Protein AF-A0A957VNL0-F1 (afdb_monomer)

Nearest PDB structures (foldseek):
  6okh-assembly1_B  TM=5.611E-01  e=2.448E-03  Leptospira borgpetersenii serovar Hardjo-bovis str. JB197
  6h2j-assembly1_A  TM=4.814E-01  e=6.688E-02  Escherichia coli
  4be7-assembly1_B  TM=3.763E-01  e=2.713E-02  Escherichia coli
  4be7-assembly2_D  TM=3.611E-01  e=5.930E-02  Escherichia coli
  8i4x-assembly1_B  TM=2.187E-01  e=1.199E+00  Saccharomyces cerevisiae S288C

Secondary structure (DSSP, 8-state):
-HHHHHHHHHHHHHHHHHHHHHHHHHHHHHHHHHHHHHHHHHHHHHHHHHHHHHHHHHHHHHHHHHHHHHHHHHHHHHHHHHHHHHHHHHHHHHHHTT---SSHHHIIIIIIHHHHHHTT--GGGEEEEEEEEEEETTEEEEEEEEEEEEEEETTEEEEEEEEEEE--TTS---HHHHHHHHHHHHHHT-SEEEEE-SSEEEEEE--SS--EEEEEEEGGGGGGSHHHHHHHHTTHHHHTT--

Solvent-accessible surface area (backbone atoms only — not comparable to full-atom values): 13190 Å² total; per-residue (Å²): 118,70,67,61,54,51,51,50,51,53,50,52,52,50,51,49,54,50,53,51,52,49,52,51,55,50,50,52,50,51,52,54,49,52,52,51,52,51,53,51,50,52,50,52,50,51,54,52,49,55,52,48,52,53,52,49,53,55,49,52,53,48,50,54,52,50,52,53,52,50,53,52,50,51,54,51,50,54,51,51,49,53,51,52,51,50,53,50,49,53,56,50,40,67,49,42,63,72,61,81,56,93,38,45,67,46,27,47,60,70,40,50,50,49,49,40,51,76,63,64,54,54,73,86,36,51,34,72,57,32,77,43,68,26,70,56,90,94,42,78,43,81,44,70,38,55,29,36,31,38,30,40,55,82,88,46,76,75,47,60,49,31,37,39,40,72,43,43,51,88,51,77,90,43,73,66,55,49,49,54,44,47,55,48,30,62,39,72,62,25,56,28,36,35,40,32,26,61,54,40,41,36,32,32,36,63,44,99,90,59,65,41,79,75,43,79,43,47,42,60,50,40,79,82,40,43,71,58,49,44,62,70,72,41,48,73,72,43,56,76,58,79,120

Sequence (243 aa):
MSLLLLILLVAVVRQYRARERFWRARMDRQSTQHTKDVEELNRQQQIAIEALETTLRQRDDWITRLTHSLQYLLAQMLRADEYYKRQSRVRWTSTLGFARYADKAEVNTRFVYRLLLYLEYPDYAMEQNAPVNIRADLTMVETTVDWLIWSVNGTERLAPLMFIYTVEPGVDIDDVALAQAHSRAYGVGVPVYGVTNGRRMVVCRYDVRQDRIRLDTLVNNLPFLWDELVQEMGYDRIVDLQM

Foldseek 3Di:
DVVVVVVVVVVVVVVVVVVVVVVVVVVVVVVVVVVVVVVVVVVVVVVVVVVVVVVVVVVVVVVVVVVVVVVVVVVVVVVVVVVVLLVVVVVLLQVLQVDDDPWQVCCLPSPVVVLCVSLVQDPLQKDAQDWAFFDDDPDTDIGTAGMWGFQDQVNDGDATAETEHEDALPDDCDPVVVVVQLSVCVRRVYQKYWYDNSQWIWIWGHDPVDIDTQDTDTSSCCSVCVVSVSVRSPSVSNCVNPD

Mean predicted aligned error: 9.23 Å

Radius of gyration: 44.14 Å; Cα contacts (8 Å, |Δi|>4): 277; chains: 1; bounding box: 84×33×144 Å

Structure (mmCIF, N/CA/C/O backbone):
data_AF-A0A957VNL0-F1
#
_entry.id   AF-A0A957VNL0-F1
#
loop_
_atom_site.group_PDB
_atom_site.id
_atom_site.type_symbol
_atom_site.label_atom_id
_atom_site.label_alt_id
_atom_site.label_comp_id
_atom_site.label_asym_id
_atom_site.label_entity_id
_atom_site.label_seq_id
_atom_site.pdbx_PDB_ins_code
_atom_site.Cartn_x
_atom_site.Cartn_y
_atom_site.Cartn_z
_atom_site.occupancy
_atom_site.B_iso_or_equiv
_atom_site.auth_seq_id
_atom_site.auth_comp_id
_atom_site.auth_asym_id
_atom_site.auth_atom_id
_atom_site.pdbx_PDB_model_num
ATOM 1 N N . MET A 1 1 ? 45.511 -3.454 -115.217 1.00 60.06 1 MET A N 1
ATOM 2 C CA . MET A 1 1 ? 44.486 -2.953 -114.264 1.00 60.06 1 MET A CA 1
ATOM 3 C C . MET A 1 1 ? 44.348 -3.789 -112.987 1.00 60.06 1 MET A C 1
ATOM 5 O O . MET A 1 1 ? 43.966 -3.239 -111.964 1.00 60.06 1 MET A O 1
ATOM 9 N N . SER A 1 2 ? 44.689 -5.077 -112.999 1.00 70.38 2 SER A N 1
ATOM 10 C CA . SER A 1 2 ? 44.532 -6.010 -111.870 1.00 70.38 2 SER A CA 1
ATOM 11 C C . SER A 1 2 ? 45.413 -5.715 -110.640 1.00 70.38 2 SER A C 1
ATOM 13 O O . SER A 1 2 ? 44.969 -5.919 -109.515 1.00 70.38 2 SER A O 1
ATOM 15 N N . LEU A 1 3 ? 46.624 -5.171 -110.820 1.00 72.75 3 LEU A N 1
ATOM 16 C CA . LEU A 1 3 ? 47.550 -4.882 -109.711 1.00 72.75 3 LEU A CA 1
ATOM 17 C C . LEU A 1 3 ? 47.119 -3.674 -108.851 1.00 72.75 3 LEU A C 1
ATOM 19 O O . LEU A 1 3 ? 47.200 -3.717 -107.628 1.00 72.75 3 LEU A O 1
ATOM 23 N N . LEU A 1 4 ? 46.617 -2.608 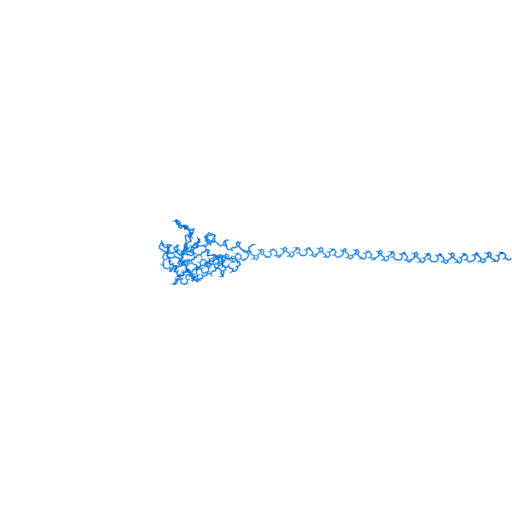-109.483 1.00 72.56 4 LEU A N 1
ATOM 24 C CA . LEU A 1 4 ? 46.148 -1.391 -108.802 1.00 72.56 4 LEU A CA 1
ATOM 25 C C . LEU A 1 4 ? 44.913 -1.656 -107.931 1.00 72.56 4 LEU A C 1
ATOM 27 O O . LEU A 1 4 ? 44.839 -1.176 -106.803 1.00 72.56 4 LEU A O 1
ATOM 31 N N . LEU A 1 5 ? 43.981 -2.474 -108.429 1.00 74.38 5 LEU A N 1
ATOM 32 C CA . LEU A 1 5 ? 42.813 -2.925 -107.670 1.00 74.38 5 LEU A CA 1
ATOM 33 C C . LEU A 1 5 ? 43.210 -3.775 -106.456 1.00 74.38 5 LEU A C 1
ATOM 35 O O . LEU A 1 5 ? 42.645 -3.601 -105.380 1.00 74.38 5 LEU A O 1
ATOM 39 N N . LEU A 1 6 ? 44.219 -4.639 -106.598 1.00 77.00 6 LEU A N 1
ATOM 40 C CA . LEU A 1 6 ? 44.744 -5.438 -105.490 1.00 77.00 6 LEU A CA 1
ATOM 41 C C . LEU A 1 6 ? 45.384 -4.552 -104.405 1.00 77.00 6 LEU A C 1
ATOM 43 O O . LEU A 1 6 ? 45.135 -4.753 -103.219 1.00 77.00 6 LEU A O 1
ATOM 47 N N . ILE A 1 7 ? 46.165 -3.541 -104.801 1.00 79.25 7 ILE A N 1
ATOM 48 C CA . ILE A 1 7 ? 46.797 -2.586 -103.874 1.00 79.25 7 ILE A CA 1
ATOM 49 C C . ILE A 1 7 ? 45.736 -1.776 -103.112 1.00 79.25 7 ILE A C 1
ATOM 51 O O . ILE A 1 7 ? 45.830 -1.640 -101.891 1.00 79.25 7 ILE A O 1
ATOM 55 N N . LEU A 1 8 ? 44.700 -1.295 -103.807 1.00 78.19 8 LEU A N 1
ATOM 56 C CA . LEU A 1 8 ? 43.563 -0.598 -103.196 1.00 78.19 8 LEU A CA 1
ATOM 57 C C . LEU A 1 8 ? 42.803 -1.492 -102.210 1.00 78.19 8 LEU A C 1
ATOM 59 O O . LEU A 1 8 ? 42.521 -1.065 -101.091 1.00 78.19 8 LEU A O 1
ATOM 63 N N . LEU A 1 9 ? 42.535 -2.748 -102.574 1.00 79.62 9 LEU A N 1
ATOM 64 C CA . LEU A 1 9 ? 41.869 -3.708 -101.693 1.00 79.62 9 LEU A CA 1
ATOM 65 C C . LEU A 1 9 ? 42.695 -3.970 -100.422 1.00 79.62 9 LEU A C 1
ATOM 67 O O . LEU A 1 9 ? 42.162 -3.943 -99.313 1.00 79.62 9 LEU A O 1
ATOM 71 N N . VAL A 1 10 ? 44.011 -4.161 -100.559 1.00 80.75 10 VAL A N 1
ATOM 72 C CA . VAL A 1 10 ? 44.921 -4.358 -99.419 1.00 80.75 10 VAL A CA 1
ATOM 73 C C . VAL A 1 10 ? 44.956 -3.123 -98.513 1.00 80.75 10 VAL A C 1
ATOM 75 O O . VAL A 1 10 ? 44.956 -3.268 -97.288 1.00 80.75 10 VAL A O 1
ATOM 78 N N . ALA A 1 11 ? 44.945 -1.914 -99.080 1.00 80.44 11 ALA A N 1
ATOM 79 C CA . ALA A 1 11 ? 44.904 -0.670 -98.314 1.00 80.44 11 ALA A CA 1
ATOM 80 C C . ALA A 1 11 ? 43.592 -0.524 -97.520 1.00 80.44 11 ALA A C 1
ATOM 82 O O . ALA A 1 11 ? 43.635 -0.252 -96.318 1.00 80.44 11 ALA A O 1
ATOM 83 N N . VAL A 1 12 ? 42.442 -0.796 -98.146 1.00 81.75 12 VAL A N 1
ATOM 84 C CA . VAL A 1 12 ? 41.120 -0.750 -97.496 1.00 81.75 12 VAL A CA 1
ATOM 85 C C . VAL A 1 12 ? 41.011 -1.796 -96.384 1.00 81.75 12 VAL A C 1
ATOM 87 O O . VAL A 1 12 ? 40.579 -1.476 -95.277 1.00 81.75 12 VAL A O 1
ATOM 90 N N . VAL A 1 13 ? 41.474 -3.029 -96.618 1.00 84.69 13 VAL A N 1
ATOM 91 C CA . VAL A 1 13 ? 41.479 -4.088 -95.594 1.00 84.69 13 VAL A CA 1
ATOM 92 C C . VAL A 1 13 ? 42.393 -3.721 -94.421 1.00 84.69 13 VAL A C 1
ATOM 94 O O . VAL A 1 13 ? 42.030 -3.939 -93.263 1.00 84.69 13 VAL A O 1
ATOM 97 N N . ARG A 1 14 ? 43.564 -3.122 -94.678 1.00 82.56 14 ARG A N 1
ATOM 98 C CA . ARG A 1 14 ? 44.452 -2.629 -93.612 1.00 82.56 14 ARG A CA 1
ATOM 99 C C . ARG A 1 14 ? 43.805 -1.505 -92.804 1.00 82.56 14 ARG A C 1
ATOM 101 O O . ARG A 1 14 ? 43.888 -1.536 -91.576 1.00 82.56 14 ARG A O 1
ATOM 108 N N . GLN A 1 15 ? 43.139 -0.558 -93.464 1.00 85.62 15 GLN A N 1
ATOM 109 C CA . GLN A 1 15 ? 42.437 0.546 -92.808 1.00 85.62 15 GLN A CA 1
ATOM 110 C C . GLN A 1 15 ? 41.257 0.046 -91.964 1.00 85.62 15 GLN A C 1
ATOM 112 O O . GLN A 1 15 ? 41.106 0.461 -90.814 1.00 85.62 15 GLN A O 1
ATOM 117 N N . TYR A 1 16 ? 40.470 -0.899 -92.485 1.00 87.75 16 TYR A N 1
ATOM 118 C CA . TYR A 1 16 ? 39.375 -1.528 -91.749 1.00 87.75 16 TYR A CA 1
ATOM 119 C C . TYR A 1 16 ? 39.886 -2.268 -90.506 1.00 87.75 16 TYR A C 1
ATOM 121 O O . TYR A 1 16 ? 39.430 -1.993 -89.398 1.00 87.75 16 TYR A O 1
ATOM 129 N N . ARG A 1 17 ? 40.922 -3.108 -90.648 1.00 85.19 17 ARG A N 1
ATOM 130 C CA . ARG A 1 17 ? 41.547 -3.815 -89.513 1.00 85.19 17 ARG A CA 1
ATOM 131 C C . ARG A 1 17 ? 42.186 -2.871 -88.491 1.00 85.19 17 ARG A C 1
ATOM 133 O O . ARG A 1 17 ? 42.294 -3.220 -87.318 1.00 85.19 17 ARG A O 1
ATOM 140 N N . ALA A 1 18 ? 42.673 -1.700 -88.901 1.00 81.31 18 ALA A N 1
ATOM 141 C CA . ALA A 1 18 ? 43.178 -0.687 -87.973 1.00 81.31 18 ALA A CA 1
ATOM 142 C C . ALA A 1 18 ? 42.034 -0.029 -87.184 1.00 81.31 18 ALA A C 1
ATOM 144 O O . ALA A 1 18 ? 42.128 0.103 -85.964 1.00 81.31 18 ALA A O 1
ATOM 145 N N . ARG A 1 19 ? 40.929 0.311 -87.859 1.00 82.56 19 ARG A N 1
ATOM 146 C CA . ARG A 1 19 ? 39.727 0.878 -87.233 1.00 82.56 19 ARG A CA 1
ATOM 147 C C . ARG A 1 19 ? 39.068 -0.113 -86.273 1.00 82.56 19 ARG A C 1
ATOM 149 O O . ARG A 1 19 ? 38.714 0.268 -85.165 1.00 82.56 19 ARG A O 1
ATOM 156 N N . GLU A 1 20 ? 38.964 -1.380 -86.655 1.00 86.88 20 GLU A N 1
ATOM 157 C CA . GLU A 1 20 ? 38.437 -2.444 -85.798 1.00 86.88 20 GLU A CA 1
ATOM 158 C C . GLU A 1 20 ? 39.296 -2.641 -84.538 1.00 86.88 20 GLU A C 1
ATOM 160 O O . GLU A 1 20 ? 38.763 -2.683 -83.431 1.00 86.88 20 GLU A O 1
ATOM 165 N N . ARG A 1 21 ? 40.631 -2.659 -84.676 1.00 86.06 21 ARG A N 1
ATOM 166 C CA . ARG A 1 21 ? 41.553 -2.709 -83.526 1.00 86.06 21 ARG A CA 1
ATOM 167 C C . ARG A 1 21 ? 41.402 -1.504 -82.598 1.00 86.06 21 ARG A C 1
ATOM 169 O O . ARG A 1 21 ? 41.431 -1.680 -81.385 1.00 86.06 21 ARG A O 1
ATOM 176 N N . PHE A 1 22 ? 41.208 -0.304 -83.145 1.00 87.44 22 PHE A N 1
ATOM 177 C CA . PHE A 1 22 ? 40.961 0.900 -82.349 1.00 87.44 22 PHE A CA 1
ATOM 178 C C . PHE A 1 22 ? 39.653 0.807 -81.549 1.00 87.44 22 PHE A C 1
ATOM 180 O O . PHE A 1 22 ? 39.650 1.098 -80.355 1.00 87.44 22 PHE A O 1
ATOM 187 N N . TRP A 1 23 ? 38.554 0.372 -82.177 1.00 84.06 23 TRP A N 1
ATOM 188 C CA . TRP A 1 23 ? 37.263 0.238 -81.492 1.00 84.06 23 TRP A CA 1
ATOM 189 C C . TRP A 1 23 ? 37.272 -0.857 -80.428 1.00 84.06 23 TRP A C 1
ATOM 191 O O . TRP A 1 23 ? 36.779 -0.609 -79.332 1.00 84.06 23 TRP A O 1
ATOM 201 N N . ARG A 1 24 ? 37.898 -2.010 -80.700 1.00 82.44 24 ARG A N 1
ATOM 202 C CA . ARG A 1 24 ? 38.098 -3.062 -79.690 1.00 82.44 24 ARG A CA 1
ATOM 203 C C . ARG A 1 24 ? 38.910 -2.539 -78.504 1.00 82.44 24 ARG A C 1
ATOM 205 O O . ARG A 1 24 ? 38.417 -2.558 -77.388 1.00 82.44 24 ARG A O 1
ATOM 212 N N . ALA A 1 25 ? 40.065 -1.916 -78.753 1.00 80.31 25 ALA A N 1
ATOM 213 C CA . ALA A 1 25 ? 40.888 -1.340 -77.688 1.00 80.31 25 ALA A CA 1
ATOM 214 C C . ALA A 1 25 ? 40.166 -0.240 -76.885 1.00 80.31 25 ALA A C 1
ATOM 216 O O . ALA A 1 25 ? 40.405 -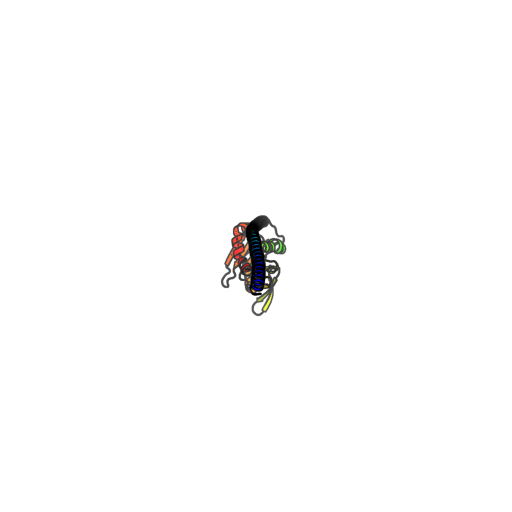0.089 -75.689 1.00 80.31 25 ALA A O 1
ATOM 217 N N . ARG A 1 26 ? 39.287 0.548 -77.520 1.00 87.19 26 ARG A N 1
ATOM 218 C CA . ARG A 1 26 ? 38.470 1.557 -76.832 1.00 87.19 26 ARG A CA 1
ATOM 219 C C . ARG A 1 26 ? 37.393 0.917 -75.952 1.00 87.19 26 ARG A C 1
ATOM 221 O O . ARG A 1 26 ? 37.230 1.365 -74.820 1.00 87.19 26 ARG A O 1
ATOM 228 N N . MET A 1 27 ? 36.692 -0.103 -76.449 1.00 82.81 27 MET A N 1
ATOM 229 C CA . MET A 1 27 ? 35.683 -0.830 -75.671 1.00 82.81 27 MET A CA 1
ATOM 230 C C . MET A 1 27 ? 36.315 -1.597 -74.512 1.00 82.81 27 MET A C 1
ATOM 232 O O . MET A 1 27 ? 35.812 -1.504 -73.398 1.00 82.81 27 MET A O 1
ATOM 236 N N . ASP A 1 28 ? 37.465 -2.237 -74.726 1.00 85.12 28 ASP A N 1
ATOM 237 C CA . ASP A 1 28 ? 38.204 -2.924 -73.664 1.00 85.12 28 ASP A CA 1
ATOM 238 C C . ASP A 1 28 ? 38.614 -1.937 -72.560 1.00 85.12 28 ASP A C 1
ATOM 240 O O . ASP A 1 28 ? 38.451 -2.221 -71.374 1.00 85.12 28 ASP A O 1
ATOM 244 N N . ARG A 1 29 ? 39.068 -0.727 -72.928 1.00 84.75 29 ARG A N 1
ATOM 245 C CA . ARG A 1 29 ? 39.398 0.335 -71.961 1.00 84.75 29 ARG A CA 1
ATOM 246 C C . ARG A 1 29 ? 38.176 0.830 -71.190 1.00 84.75 29 ARG A C 1
ATOM 248 O O . ARG A 1 29 ? 38.281 1.016 -69.985 1.00 84.75 29 ARG A O 1
ATOM 255 N N . GLN A 1 30 ? 37.038 1.038 -71.857 1.00 84.50 30 GLN A N 1
ATOM 256 C CA . GLN A 1 30 ? 35.796 1.455 -71.193 1.00 84.50 30 GLN A CA 1
ATOM 257 C C . GLN A 1 30 ? 35.250 0.365 -70.268 1.00 84.50 30 GLN A C 1
ATOM 259 O O . GLN A 1 30 ? 34.870 0.673 -69.144 1.00 84.50 30 GLN A O 1
ATOM 264 N N . SER A 1 31 ? 35.279 -0.898 -70.702 1.00 86.94 31 SER A N 1
ATOM 265 C CA . SER A 1 31 ? 34.905 -2.044 -69.871 1.00 86.94 31 SER A CA 1
ATOM 266 C C . SER A 1 31 ? 35.814 -2.146 -68.649 1.00 86.94 31 SER A C 1
ATOM 268 O O . SER A 1 31 ? 35.322 -2.246 -67.535 1.00 86.94 31 SER A O 1
ATOM 270 N N . THR A 1 32 ? 37.133 -2.039 -68.839 1.00 88.94 32 THR A N 1
ATOM 271 C CA . THR A 1 32 ? 38.111 -2.095 -67.739 1.00 88.94 32 THR A CA 1
ATOM 272 C C . THR A 1 32 ? 37.920 -0.944 -66.754 1.00 88.94 32 THR A C 1
ATOM 274 O O . THR A 1 32 ? 38.037 -1.146 -65.549 1.00 88.94 32 THR A O 1
ATOM 277 N N . GLN A 1 33 ? 37.629 0.263 -67.248 1.00 90.12 33 GLN A N 1
ATOM 278 C CA . GLN A 1 33 ? 37.369 1.415 -66.389 1.00 90.12 33 GLN A CA 1
ATOM 279 C C . GLN A 1 33 ? 36.087 1.217 -65.578 1.00 90.12 33 GLN A C 1
ATOM 281 O O . GLN A 1 33 ? 36.114 1.386 -64.367 1.00 90.12 33 GLN A O 1
ATOM 286 N N . HIS A 1 34 ? 35.000 0.780 -66.219 1.00 87.81 34 HIS A N 1
ATOM 287 C CA . HIS A 1 34 ? 33.740 0.526 -65.529 1.00 87.81 34 HIS A CA 1
ATOM 288 C C . HIS A 1 34 ? 33.880 -0.559 -64.451 1.00 87.81 34 HIS A C 1
ATOM 290 O O . HIS A 1 34 ? 33.368 -0.388 -63.350 1.00 87.81 34 HIS A O 1
ATOM 296 N N . THR A 1 35 ? 34.619 -1.641 -64.727 1.00 91.44 35 THR A N 1
ATOM 297 C CA . THR A 1 35 ? 34.904 -2.680 -63.725 1.00 91.44 35 THR A CA 1
ATOM 298 C C . THR A 1 35 ? 35.659 -2.110 -62.525 1.00 91.44 35 THR A C 1
ATOM 300 O O . THR A 1 35 ? 35.261 -2.369 -61.395 1.00 91.44 35 THR A O 1
ATOM 303 N N . LYS A 1 36 ? 36.683 -1.276 -62.751 1.00 93.69 36 LYS A N 1
ATOM 304 C CA . LYS A 1 36 ? 37.420 -0.608 -61.665 1.00 93.69 36 LYS A CA 1
ATOM 305 C C . LYS A 1 36 ? 36.535 0.331 -60.846 1.00 93.69 36 LYS A C 1
ATOM 307 O O . LYS A 1 36 ? 36.644 0.344 -59.626 1.00 93.69 36 LYS A O 1
ATOM 312 N N . ASP A 1 37 ? 35.661 1.090 -61.503 1.00 92.94 37 ASP A N 1
ATOM 313 C CA . ASP A 1 37 ? 34.749 2.015 -60.825 1.00 92.94 37 ASP A CA 1
ATOM 314 C C . ASP A 1 37 ? 33.735 1.251 -59.949 1.00 92.94 37 ASP A C 1
ATOM 316 O O . ASP A 1 37 ? 33.447 1.665 -58.827 1.00 92.94 37 ASP A O 1
ATOM 320 N N . VAL A 1 38 ? 33.226 0.108 -60.428 1.00 93.81 38 VAL A N 1
ATOM 321 C CA . VAL A 1 38 ? 32.327 -0.772 -59.658 1.00 93.81 38 VAL A CA 1
ATOM 322 C C . VAL A 1 38 ? 33.056 -1.434 -58.487 1.00 93.81 38 VAL A C 1
ATOM 324 O O . VAL A 1 38 ? 32.512 -1.487 -57.387 1.00 93.81 38 VAL A O 1
ATOM 327 N N . GLU A 1 39 ? 34.283 -1.920 -58.689 1.00 95.00 39 GLU A N 1
ATOM 328 C CA . GLU A 1 39 ? 35.108 -2.489 -57.614 1.00 95.00 39 GLU A CA 1
ATOM 329 C C . GLU A 1 39 ? 35.404 -1.457 -56.519 1.00 95.00 39 GLU A C 1
ATOM 331 O O . GLU A 1 39 ? 35.279 -1.766 -55.333 1.00 95.00 39 GLU A O 1
ATOM 336 N N . GLU A 1 40 ? 35.735 -0.223 -56.903 1.00 94.62 40 GLU A N 1
ATOM 337 C CA . GLU A 1 40 ? 35.978 0.870 -55.962 1.00 94.62 40 GLU A CA 1
ATOM 338 C C . GLU A 1 40 ? 34.700 1.261 -55.207 1.00 94.62 40 GLU A C 1
ATOM 340 O O . GLU A 1 40 ? 34.732 1.404 -53.985 1.00 94.62 40 GLU A O 1
ATOM 345 N N . LEU A 1 41 ? 33.552 1.355 -55.889 1.00 94.94 41 LEU A N 1
ATOM 346 C CA . LEU A 1 41 ? 32.270 1.622 -55.234 1.00 94.94 41 LEU A CA 1
ATOM 347 C C . LEU A 1 41 ? 31.896 0.512 -54.242 1.00 94.94 41 LEU A C 1
ATOM 349 O O . LEU A 1 41 ? 31.507 0.811 -53.114 1.00 94.94 41 LEU A O 1
ATOM 353 N N . ASN A 1 42 ? 32.050 -0.757 -54.629 1.00 94.94 42 ASN A N 1
ATOM 354 C CA . ASN A 1 42 ? 31.791 -1.896 -53.745 1.00 94.94 42 ASN A CA 1
ATOM 355 C C . ASN A 1 42 ? 32.706 -1.860 -52.517 1.00 94.94 42 ASN A C 1
ATOM 357 O O . ASN A 1 42 ? 32.258 -2.109 -51.399 1.00 94.94 42 ASN A O 1
ATOM 361 N N . ARG A 1 43 ? 33.979 -1.490 -52.699 1.00 95.88 43 ARG A N 1
ATOM 362 C CA . ARG A 1 43 ? 34.921 -1.315 -51.591 1.00 95.88 43 ARG A CA 1
ATOM 363 C C . ARG A 1 43 ? 34.492 -0.186 -50.655 1.00 95.88 43 ARG A C 1
ATOM 365 O O . ARG A 1 43 ? 34.522 -0.365 -49.440 1.00 95.88 43 ARG A O 1
ATOM 372 N N . GLN A 1 44 ? 34.068 0.955 -51.195 1.00 95.50 44 GLN A N 1
ATOM 373 C CA . GLN A 1 44 ? 33.575 2.084 -50.401 1.00 95.50 44 GLN A CA 1
ATOM 374 C C . GLN A 1 44 ? 32.292 1.732 -49.638 1.00 95.50 44 GLN A C 1
ATOM 376 O O . GLN A 1 44 ? 32.169 2.072 -48.461 1.00 95.50 44 GLN A O 1
ATOM 381 N N . GLN A 1 45 ? 31.364 1.008 -50.270 1.00 94.81 45 GLN A N 1
ATOM 382 C CA . GLN A 1 45 ? 30.152 0.510 -49.619 1.00 94.81 45 GLN A CA 1
ATOM 383 C C . GLN A 1 45 ? 30.480 -0.461 -48.484 1.00 94.81 45 GLN A C 1
ATOM 385 O O . GLN A 1 45 ? 29.925 -0.320 -47.398 1.00 94.81 45 GLN A O 1
ATOM 390 N N . GLN A 1 46 ? 31.418 -1.387 -48.696 1.00 95.12 46 GLN A N 1
ATOM 391 C CA . GLN A 1 46 ? 31.847 -2.329 -47.664 1.00 95.12 46 GLN A CA 1
ATOM 392 C C . GLN A 1 46 ? 32.446 -1.605 -46.448 1.00 95.12 46 GLN A C 1
ATOM 394 O O . GLN A 1 46 ? 32.059 -1.883 -45.316 1.00 95.12 46 GLN A O 1
ATOM 399 N N . ILE A 1 47 ? 33.311 -0.611 -46.679 1.00 95.69 47 ILE A N 1
ATOM 400 C CA . ILE A 1 47 ? 33.881 0.224 -45.609 1.00 95.69 47 ILE A CA 1
ATOM 401 C C . ILE A 1 47 ? 32.773 0.970 -44.847 1.00 95.69 47 ILE A C 1
ATOM 403 O O . ILE A 1 47 ? 32.800 1.039 -43.618 1.00 95.69 47 ILE A O 1
ATOM 407 N N . ALA A 1 48 ? 31.785 1.523 -45.558 1.00 93.12 48 ALA A N 1
ATOM 408 C CA . ALA A 1 48 ? 30.668 2.228 -44.934 1.00 93.12 48 ALA A CA 1
ATOM 409 C C . ALA A 1 48 ? 29.788 1.291 -44.086 1.00 93.12 48 ALA A C 1
ATOM 411 O O . ALA A 1 48 ? 29.383 1.672 -42.988 1.00 93.12 48 ALA A O 1
ATOM 412 N N . ILE A 1 49 ? 29.525 0.068 -44.560 1.00 93.38 49 ILE A N 1
ATOM 413 C CA . ILE A 1 49 ? 28.771 -0.953 -43.817 1.00 93.38 49 ILE A CA 1
ATOM 414 C C . ILE A 1 49 ? 29.517 -1.338 -42.539 1.00 93.38 49 ILE A C 1
ATOM 416 O O . ILE A 1 49 ? 28.935 -1.274 -41.460 1.00 93.38 49 ILE A O 1
ATOM 420 N N . GLU A 1 50 ? 30.811 -1.649 -42.625 1.00 95.75 50 GLU A N 1
ATOM 421 C CA . GLU A 1 50 ? 31.627 -2.018 -41.458 1.00 95.75 50 GLU A CA 1
ATOM 422 C C . GLU A 1 50 ? 31.681 -0.891 -40.409 1.00 95.75 50 GLU A C 1
ATOM 424 O O . GLU A 1 50 ? 31.584 -1.139 -39.200 1.00 95.75 50 GLU A O 1
ATOM 429 N N . ALA A 1 51 ? 31.765 0.368 -40.854 1.00 95.00 51 ALA A N 1
ATOM 430 C CA . ALA A 1 51 ? 31.712 1.532 -39.971 1.00 95.00 51 ALA A CA 1
ATOM 431 C C . ALA A 1 51 ? 30.339 1.692 -39.288 1.00 95.00 51 ALA A C 1
ATOM 433 O O . ALA A 1 51 ? 30.268 1.992 -38.088 1.00 95.00 51 ALA A O 1
ATOM 434 N N . LEU A 1 52 ? 29.243 1.467 -40.021 1.00 95.12 52 LEU A N 1
ATOM 435 C CA . LEU A 1 52 ? 27.884 1.509 -39.476 1.00 95.12 52 LEU A CA 1
ATOM 436 C C . LEU A 1 52 ? 27.634 0.372 -38.484 1.00 95.12 52 LEU A C 1
ATOM 438 O O . LEU A 1 52 ? 27.116 0.633 -37.401 1.00 95.12 52 LEU A O 1
ATOM 442 N N . GLU A 1 53 ? 28.048 -0.856 -38.795 1.00 96.56 53 GLU A N 1
ATOM 443 C CA . GLU A 1 53 ? 27.937 -1.998 -37.881 1.00 96.56 53 GLU A CA 1
ATOM 444 C C . GLU A 1 53 ? 28.710 -1.759 -36.583 1.00 96.56 53 GLU A C 1
ATOM 446 O O . GLU A 1 53 ? 28.199 -2.020 -35.494 1.00 96.56 53 GLU A O 1
ATOM 451 N N . THR A 1 54 ? 29.918 -1.203 -36.683 1.00 97.06 54 THR A N 1
ATOM 452 C CA . THR A 1 54 ? 30.716 -0.834 -35.507 1.00 97.06 54 THR A CA 1
ATOM 453 C C . THR A 1 54 ? 29.995 0.218 -34.665 1.00 97.06 54 THR A C 1
ATOM 455 O O . THR A 1 54 ? 29.920 0.091 -33.443 1.00 97.06 54 THR A O 1
ATOM 458 N N . THR A 1 55 ? 29.408 1.230 -35.310 1.00 95.88 55 THR A N 1
ATOM 459 C CA . THR A 1 55 ? 28.642 2.285 -34.629 1.00 95.88 55 THR A CA 1
ATOM 460 C C . THR A 1 55 ? 27.383 1.728 -33.957 1.00 95.88 55 THR A C 1
ATOM 462 O O . THR A 1 55 ? 27.062 2.125 -32.838 1.00 95.88 55 THR A O 1
ATOM 465 N N . LEU A 1 56 ? 26.672 0.800 -34.608 1.00 95.69 56 LEU A N 1
ATOM 466 C CA . LEU A 1 56 ? 25.492 0.140 -34.044 1.00 95.69 56 LEU A CA 1
ATOM 467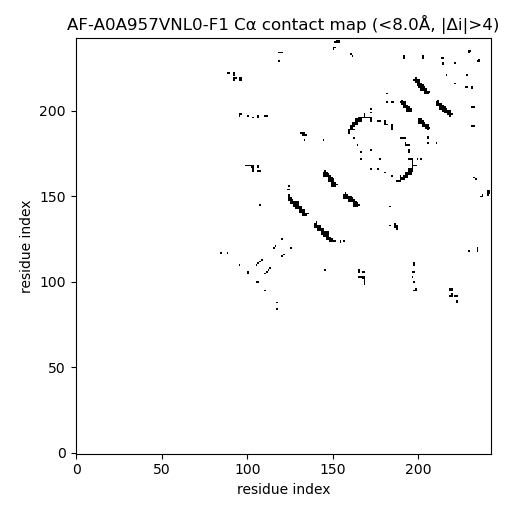 C C . LEU A 1 56 ? 25.854 -0.690 -32.812 1.00 95.69 56 LEU A C 1
ATOM 469 O O . LEU A 1 56 ? 25.252 -0.487 -31.763 1.00 95.69 56 LEU A O 1
ATOM 473 N N . ARG A 1 57 ? 26.907 -1.515 -32.882 1.00 97.31 57 ARG A N 1
ATOM 474 C CA . ARG A 1 57 ? 27.384 -2.288 -31.721 1.00 97.31 57 ARG A CA 1
ATOM 475 C C . ARG A 1 57 ? 27.759 -1.388 -30.545 1.00 97.31 57 ARG A C 1
ATOM 477 O O . ARG A 1 57 ? 27.378 -1.664 -29.414 1.00 97.31 57 ARG A O 1
ATOM 484 N N . GLN A 1 58 ? 28.447 -0.273 -30.805 1.00 96.38 58 GLN A N 1
ATOM 485 C CA . GLN A 1 58 ? 28.780 0.702 -29.760 1.00 96.38 58 GLN A CA 1
ATOM 486 C C . GLN A 1 58 ? 27.531 1.324 -29.117 1.00 96.38 58 GLN A C 1
ATOM 488 O O . GLN A 1 58 ? 27.521 1.575 -27.911 1.00 96.38 58 GLN A O 1
ATOM 493 N N . ARG A 1 59 ? 26.475 1.578 -29.902 1.00 96.69 59 ARG A N 1
ATOM 494 C CA . ARG A 1 59 ? 25.196 2.083 -29.384 1.00 96.69 59 ARG A CA 1
ATOM 495 C C . ARG A 1 59 ? 24.462 1.033 -28.557 1.00 96.69 59 ARG A C 1
ATOM 497 O O . ARG A 1 59 ? 23.962 1.386 -27.494 1.00 96.69 59 ARG A O 1
ATOM 504 N N . ASP A 1 60 ? 24.443 -0.222 -28.987 1.00 96.38 60 ASP A N 1
ATOM 505 C CA . ASP A 1 60 ? 23.808 -1.318 -28.245 1.00 96.38 60 ASP A CA 1
ATOM 506 C C . ASP A 1 60 ? 24.509 -1.574 -26.905 1.00 96.38 60 ASP A C 1
ATOM 508 O O . ASP A 1 60 ? 23.855 -1.705 -25.864 1.00 96.38 60 ASP A O 1
ATOM 512 N N . ASP A 1 61 ? 25.845 -1.542 -26.897 1.00 97.06 61 ASP A N 1
ATOM 513 C CA . ASP A 1 61 ? 26.643 -1.609 -25.671 1.00 97.06 61 ASP A CA 1
ATOM 514 C C . ASP A 1 61 ? 26.320 -0.440 -24.732 1.00 97.06 61 ASP A C 1
ATOM 516 O O . ASP A 1 61 ? 26.193 -0.618 -23.516 1.00 97.06 61 ASP A O 1
ATOM 520 N N . TRP A 1 62 ? 26.172 0.769 -25.283 1.00 96.62 62 TRP A N 1
ATOM 521 C CA . TRP A 1 62 ? 25.819 1.955 -24.509 1.00 96.62 62 TRP A CA 1
ATOM 522 C C . TRP A 1 62 ? 24.404 1.866 -23.921 1.00 96.62 62 TRP A C 1
ATOM 524 O O . TRP A 1 62 ? 24.238 2.122 -22.727 1.00 96.62 62 TRP A O 1
ATOM 534 N N . ILE A 1 63 ? 23.408 1.447 -24.711 1.00 96.88 63 ILE A N 1
ATOM 535 C CA . ILE A 1 63 ? 22.028 1.227 -24.251 1.00 96.88 63 ILE A CA 1
ATOM 536 C C . ILE A 1 63 ? 22.019 0.195 -23.124 1.00 96.88 63 ILE A C 1
ATOM 538 O O . ILE A 1 63 ? 21.466 0.460 -22.061 1.00 96.88 63 ILE A O 1
ATOM 542 N N . THR A 1 64 ? 22.700 -0.937 -23.309 1.00 97.00 64 THR A N 1
ATOM 543 C CA . THR A 1 64 ? 22.787 -2.000 -22.298 1.00 97.00 64 THR A CA 1
ATOM 544 C C . THR A 1 64 ? 23.372 -1.482 -20.983 1.00 97.00 64 THR A C 1
ATOM 546 O O . THR A 1 64 ? 22.825 -1.731 -19.905 1.00 97.00 64 THR A O 1
ATOM 549 N N . ARG A 1 65 ? 24.462 -0.704 -21.047 1.00 97.88 65 ARG A N 1
ATOM 550 C CA . ARG A 1 65 ? 25.063 -0.081 -19.856 1.00 97.88 65 ARG A CA 1
ATOM 551 C C . ARG A 1 65 ? 24.097 0.882 -19.173 1.00 97.88 65 ARG A C 1
ATOM 553 O O . ARG A 1 65 ? 23.975 0.838 -17.951 1.00 97.88 65 ARG A O 1
ATOM 560 N N . LEU A 1 66 ? 23.403 1.714 -19.946 1.00 97.69 66 LEU A N 1
ATOM 561 C CA . LEU A 1 66 ? 22.436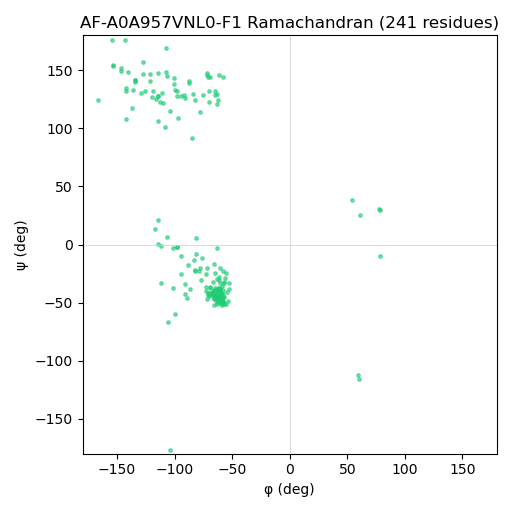 2.672 -19.420 1.00 97.69 66 LEU A CA 1
ATOM 562 C C . LEU A 1 66 ? 21.255 1.964 -18.743 1.00 97.69 66 LEU A C 1
ATOM 564 O O . LEU A 1 66 ? 20.889 2.336 -17.629 1.00 97.69 66 LEU A O 1
ATOM 568 N N . THR A 1 67 ? 20.715 0.903 -19.345 1.00 97.75 67 THR A N 1
ATOM 569 C CA . THR A 1 67 ? 19.655 0.081 -18.746 1.00 97.75 67 THR A CA 1
ATOM 570 C C . THR A 1 67 ? 20.095 -0.517 -17.412 1.00 97.75 67 THR A C 1
ATOM 572 O O . THR A 1 67 ? 19.373 -0.382 -16.424 1.00 97.75 67 THR A O 1
ATOM 575 N N . HIS A 1 68 ? 21.295 -1.102 -17.332 1.00 96.69 68 HIS A N 1
ATOM 576 C CA . HIS A 1 68 ? 21.821 -1.625 -16.068 1.00 96.69 68 HIS A CA 1
ATOM 577 C C . HIS A 1 68 ? 22.020 -0.526 -15.013 1.00 96.69 68 HIS A C 1
ATOM 579 O O . HIS A 1 68 ? 21.673 -0.723 -13.848 1.00 96.69 68 HIS A O 1
ATOM 585 N N . SER A 1 69 ? 22.540 0.646 -15.397 1.00 97.25 69 SER A N 1
ATOM 586 C CA . SER A 1 69 ? 22.680 1.781 -14.477 1.00 97.25 69 SER A CA 1
ATOM 587 C C . SER A 1 69 ? 21.327 2.269 -13.953 1.00 97.25 69 SER A C 1
ATOM 589 O O . SER A 1 69 ? 21.202 2.522 -12.756 1.00 97.25 69 SER A O 1
ATOM 591 N N . LEU A 1 70 ? 20.304 2.355 -14.808 1.00 96.94 70 LEU A N 1
ATOM 592 C CA . LEU A 1 70 ? 18.953 2.745 -14.400 1.00 96.94 70 LEU A CA 1
ATOM 593 C C . LEU A 1 70 ? 18.316 1.716 -13.461 1.00 96.94 70 LEU A C 1
ATOM 595 O O . LEU A 1 70 ? 17.758 2.102 -12.439 1.00 96.94 70 LEU A O 1
ATOM 599 N N . GLN A 1 71 ? 18.442 0.420 -13.755 1.00 95.88 71 GLN A N 1
ATOM 600 C CA . GLN A 1 71 ? 17.954 -0.646 -12.873 1.00 95.88 71 GLN A CA 1
ATOM 601 C C . GLN A 1 71 ? 18.638 -0.605 -11.502 1.00 95.88 71 GLN A C 1
ATOM 603 O O . GLN A 1 71 ? 17.975 -0.730 -10.472 1.00 95.88 71 GLN A O 1
ATOM 608 N N . TYR A 1 72 ? 19.954 -0.379 -11.477 1.00 96.50 72 TYR A N 1
ATOM 609 C CA . TYR A 1 72 ? 20.700 -0.217 -10.234 1.00 96.50 72 TYR A CA 1
ATOM 610 C C . TYR A 1 72 ? 20.217 1.000 -9.435 1.00 96.50 72 TYR A C 1
ATOM 612 O O . TYR A 1 72 ? 19.950 0.876 -8.241 1.00 96.50 72 TYR A O 1
ATOM 620 N N . LEU A 1 73 ? 20.065 2.162 -10.080 1.00 96.25 73 LEU A N 1
ATOM 621 C CA . LEU A 1 73 ? 19.569 3.374 -9.423 1.00 96.25 73 LEU A CA 1
ATOM 622 C C . LEU A 1 73 ? 18.149 3.187 -8.884 1.00 96.25 73 LEU A C 1
ATOM 624 O O . LEU A 1 73 ? 17.898 3.544 -7.736 1.00 96.25 73 LEU A O 1
ATOM 628 N N . LEU A 1 74 ? 17.253 2.567 -9.656 1.00 95.00 74 LEU A N 1
ATOM 629 C CA . LEU A 1 74 ? 15.895 2.253 -9.213 1.00 95.00 74 LEU A CA 1
ATOM 630 C C . LEU A 1 74 ? 15.913 1.360 -7.965 1.00 95.00 74 LEU A C 1
ATOM 632 O O . LEU A 1 74 ? 15.243 1.663 -6.981 1.00 95.00 74 LEU A O 1
ATOM 636 N N . ALA A 1 75 ? 16.734 0.307 -7.957 1.00 93.69 75 ALA A N 1
ATOM 637 C CA . ALA A 1 75 ? 16.874 -0.564 -6.794 1.00 93.69 75 ALA A CA 1
ATOM 638 C C . ALA A 1 75 ? 17.414 0.182 -5.559 1.00 93.69 75 ALA A C 1
ATOM 640 O O . ALA A 1 75 ? 16.966 -0.077 -4.442 1.00 93.69 75 ALA A O 1
ATOM 641 N N . GLN A 1 76 ? 18.353 1.118 -5.736 1.00 94.94 76 GLN A N 1
ATOM 642 C CA . GLN A 1 76 ? 18.854 1.952 -4.637 1.00 94.94 76 GLN A CA 1
ATOM 643 C C . GLN A 1 76 ? 17.786 2.919 -4.118 1.00 94.94 76 GLN A C 1
ATOM 645 O O . GLN A 1 76 ? 17.643 3.062 -2.906 1.00 94.94 76 GLN A O 1
ATOM 650 N N . MET A 1 77 ? 17.009 3.537 -5.010 1.00 93.94 77 MET A N 1
ATOM 651 C CA . MET A 1 77 ? 15.904 4.421 -4.632 1.00 93.94 77 MET A CA 1
ATOM 652 C C . MET A 1 77 ? 14.828 3.672 -3.845 1.00 93.94 77 MET A C 1
ATOM 654 O O . MET A 1 77 ? 14.422 4.156 -2.795 1.00 93.94 77 MET A O 1
ATOM 658 N N . LEU A 1 78 ? 14.432 2.473 -4.284 1.00 89.94 78 LEU A N 1
ATOM 659 C CA . LEU A 1 78 ? 13.458 1.638 -3.568 1.00 89.94 78 LEU A CA 1
ATOM 660 C C . LEU A 1 78 ? 13.958 1.231 -2.174 1.00 89.94 78 LEU A C 1
ATOM 662 O O . LEU A 1 78 ? 13.214 1.294 -1.201 1.00 89.94 78 LEU A O 1
ATOM 666 N N . ARG A 1 79 ? 15.241 0.864 -2.042 1.00 91.06 79 ARG A N 1
ATOM 667 C CA . ARG A 1 79 ? 15.840 0.554 -0.730 1.00 91.06 79 ARG A CA 1
ATOM 668 C C . ARG A 1 79 ? 15.906 1.773 0.183 1.00 91.06 79 ARG A C 1
ATOM 670 O O . ARG A 1 79 ? 15.687 1.641 1.385 1.00 91.06 79 ARG A O 1
ATOM 677 N N . ALA A 1 80 ? 16.249 2.936 -0.368 1.00 91.75 80 ALA A N 1
ATOM 678 C CA . ALA A 1 80 ? 16.288 4.180 0.385 1.00 91.75 80 ALA A CA 1
ATOM 679 C C . ALA A 1 80 ? 14.883 4.573 0.860 1.00 91.75 80 ALA A C 1
ATOM 681 O O . ALA A 1 80 ? 14.726 4.902 2.033 1.00 91.75 80 ALA A O 1
ATOM 682 N N . ASP A 1 81 ? 13.873 4.479 -0.009 1.00 86.88 81 ASP A N 1
ATOM 683 C CA . ASP A 1 81 ? 12.470 4.728 0.335 1.00 86.88 81 ASP A CA 1
ATOM 684 C C . ASP A 1 81 ? 12.006 3.819 1.481 1.00 86.88 81 ASP A C 1
ATOM 686 O O . ASP A 1 81 ? 11.578 4.316 2.522 1.00 86.88 81 ASP A O 1
ATOM 690 N N . GLU A 1 82 ? 12.218 2.503 1.371 1.00 85.25 82 GLU A N 1
ATOM 691 C CA . GLU A 1 82 ? 11.851 1.558 2.434 1.00 85.25 82 GLU A CA 1
ATOM 692 C C . GLU A 1 82 ? 12.599 1.844 3.747 1.00 85.25 82 GLU A C 1
ATOM 694 O O . GLU A 1 82 ? 12.027 1.790 4.840 1.00 85.25 82 GLU A O 1
ATOM 699 N N . TYR A 1 83 ? 13.879 2.224 3.663 1.00 88.31 83 TYR A N 1
ATOM 700 C CA . TYR A 1 83 ? 14.647 2.651 4.829 1.00 88.31 83 TYR A CA 1
ATOM 701 C C . TYR A 1 83 ? 14.033 3.895 5.491 1.00 88.31 83 TYR A C 1
ATOM 703 O O . TYR A 1 83 ? 13.836 3.906 6.711 1.00 88.31 83 TYR A O 1
ATOM 711 N N . TYR A 1 84 ? 13.687 4.930 4.719 1.00 87.12 84 TYR A N 1
ATOM 712 C CA . TYR A 1 84 ? 13.066 6.151 5.239 1.00 87.12 84 TYR A CA 1
ATOM 713 C C . TYR A 1 84 ? 11.668 5.900 5.803 1.00 87.12 84 TYR A C 1
ATOM 715 O O . TYR A 1 84 ? 11.347 6.431 6.874 1.00 87.12 84 TYR A O 1
ATOM 723 N N . LYS A 1 85 ? 10.858 5.062 5.148 1.00 85.69 85 LYS A N 1
ATOM 724 C CA . LYS A 1 85 ? 9.554 4.616 5.653 1.00 85.69 85 LYS A CA 1
ATOM 725 C C . LYS A 1 85 ? 9.713 3.910 6.989 1.00 85.69 85 LYS A C 1
ATOM 727 O O . LYS A 1 85 ? 9.074 4.295 7.967 1.00 85.69 85 LYS A O 1
ATOM 732 N N . ARG A 1 86 ? 10.638 2.950 7.090 1.00 84.75 86 ARG A N 1
ATOM 733 C CA . ARG A 1 86 ? 10.931 2.241 8.343 1.00 84.75 86 ARG A CA 1
ATOM 734 C C . ARG A 1 86 ? 11.386 3.186 9.456 1.00 84.75 86 ARG A C 1
ATOM 736 O O . ARG A 1 86 ? 10.849 3.107 10.557 1.00 84.75 86 ARG A O 1
ATOM 743 N N . GLN A 1 87 ? 12.314 4.102 9.182 1.00 87.38 87 GLN A N 1
ATOM 744 C CA . GLN A 1 87 ? 12.765 5.098 10.164 1.00 87.38 87 GLN A CA 1
ATOM 745 C C . GLN A 1 87 ? 11.624 6.020 10.613 1.00 87.38 87 GLN A C 1
ATOM 747 O O . GLN A 1 87 ? 11.479 6.301 11.804 1.00 87.38 87 GLN A O 1
ATOM 752 N N . SER A 1 88 ? 10.778 6.456 9.679 1.00 87.12 88 SER A N 1
ATOM 753 C CA . SER A 1 88 ? 9.622 7.306 9.974 1.00 87.12 88 SER A CA 1
ATOM 754 C C . SER A 1 88 ? 8.585 6.571 10.823 1.00 87.12 88 SER A C 1
ATOM 756 O O . SER A 1 88 ? 8.106 7.143 11.801 1.00 87.12 88 SER A O 1
ATOM 758 N N . ARG A 1 89 ? 8.306 5.294 10.521 1.00 84.62 89 ARG A N 1
ATOM 759 C CA . ARG A 1 89 ? 7.451 4.416 11.335 1.00 84.62 89 ARG A CA 1
ATOM 760 C C . ARG A 1 89 ? 7.995 4.276 12.753 1.00 84.62 89 ARG A C 1
ATOM 762 O O . ARG A 1 89 ? 7.271 4.546 13.706 1.00 84.62 89 ARG A O 1
ATOM 769 N N . VAL A 1 90 ? 9.274 3.928 12.913 1.00 83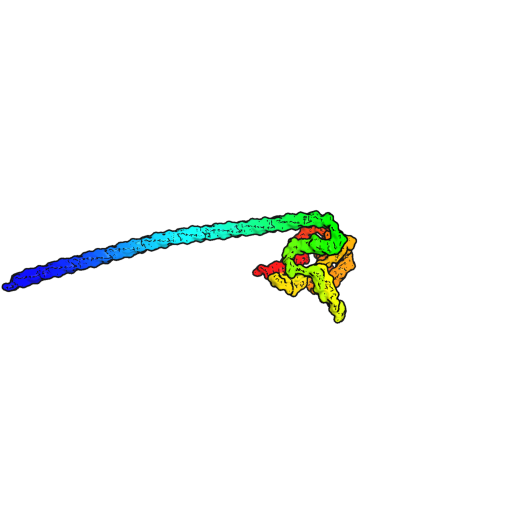.12 90 VAL A N 1
ATOM 770 C CA . VAL A 1 90 ? 9.923 3.792 14.234 1.00 83.12 90 VAL A CA 1
ATOM 771 C C . VAL A 1 90 ? 9.874 5.105 15.021 1.00 83.12 90 VAL A C 1
ATOM 773 O O . VAL A 1 90 ? 9.569 5.112 16.211 1.00 83.12 90 VAL A O 1
ATOM 776 N N . ARG A 1 91 ? 10.129 6.240 14.363 1.00 86.81 91 ARG A N 1
ATOM 777 C CA . ARG A 1 91 ? 10.065 7.554 15.009 1.00 86.81 91 ARG A CA 1
ATOM 778 C C . ARG A 1 91 ? 8.643 7.941 15.404 1.00 86.81 91 ARG A C 1
ATOM 780 O O . ARG A 1 91 ? 8.452 8.504 16.472 1.00 86.81 91 ARG A O 1
ATOM 787 N N . TRP A 1 92 ? 7.649 7.690 14.558 1.00 88.25 92 TRP A N 1
ATOM 788 C CA . TRP A 1 92 ? 6.258 7.987 14.892 1.00 88.25 92 TRP A CA 1
ATOM 789 C C . TRP A 1 92 ? 5.784 7.109 16.046 1.00 88.25 92 TRP A C 1
ATOM 791 O O . TRP A 1 92 ? 5.337 7.624 17.067 1.00 88.25 92 TRP A O 1
ATOM 801 N N . THR A 1 93 ? 5.961 5.798 15.936 1.00 82.50 93 THR A N 1
ATOM 802 C CA . THR A 1 93 ? 5.559 4.845 16.973 1.00 82.50 93 THR A CA 1
ATOM 803 C C . THR A 1 93 ? 6.230 5.087 18.327 1.00 82.50 93 THR A C 1
ATOM 805 O O . THR A 1 93 ? 5.562 4.979 19.355 1.00 82.50 93 THR A O 1
ATOM 808 N N . SER A 1 94 ? 7.498 5.513 18.366 1.00 81.75 94 SER A N 1
ATOM 809 C CA . SER A 1 94 ? 8.160 5.878 19.627 1.00 81.75 94 SER A CA 1
ATOM 810 C C . SER A 1 94 ? 7.536 7.101 20.309 1.00 81.75 94 SER A C 1
ATOM 812 O O . SER A 1 94 ? 7.599 7.218 21.532 1.00 81.75 94 SER A O 1
ATOM 814 N N . THR A 1 95 ? 6.870 7.984 19.555 1.00 84.75 95 THR A N 1
ATOM 815 C CA . THR A 1 95 ? 6.096 9.097 20.131 1.00 84.75 95 THR A CA 1
ATOM 816 C C . THR A 1 95 ? 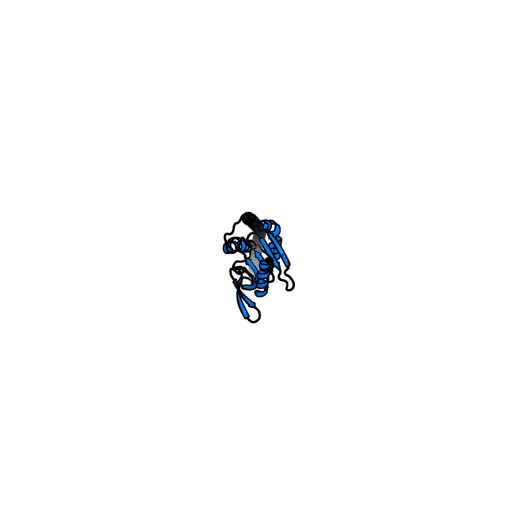4.728 8.668 20.657 1.00 84.75 95 THR A C 1
ATOM 818 O O . THR A 1 95 ? 4.191 9.331 21.544 1.00 84.75 95 THR A O 1
ATOM 821 N N . LEU A 1 96 ? 4.171 7.554 20.167 1.00 82.38 96 LEU A N 1
ATOM 822 C CA . LEU A 1 96 ? 2.824 7.110 20.533 1.00 82.38 96 LEU A CA 1
ATOM 823 C C . LEU A 1 96 ? 2.726 6.629 21.980 1.00 82.38 96 LEU A C 1
ATOM 825 O O . LEU A 1 96 ? 1.738 6.915 22.648 1.00 82.38 96 LEU A O 1
ATOM 829 N N . GLY A 1 97 ? 3.760 5.958 22.499 1.00 74.38 97 GLY A N 1
ATOM 830 C CA . GLY A 1 97 ? 3.767 5.465 23.884 1.00 74.38 97 GLY A CA 1
ATOM 831 C C . GLY A 1 97 ? 3.628 6.567 24.943 1.00 74.38 97 GLY A C 1
ATOM 832 O O . GLY A 1 97 ? 3.218 6.295 26.070 1.00 74.38 97 GLY A O 1
ATOM 833 N N . PHE A 1 98 ? 3.929 7.813 24.571 1.00 82.88 98 PHE A N 1
ATOM 834 C CA . PHE A 1 98 ? 3.819 8.994 25.428 1.00 82.88 98 PHE A CA 1
ATOM 835 C C . PHE A 1 98 ? 2.714 9.955 24.982 1.00 82.88 98 PHE A C 1
ATOM 837 O O . PHE A 1 98 ? 2.512 10.993 25.619 1.00 82.88 98 PHE A O 1
ATOM 844 N N . ALA A 1 99 ? 2.010 9.640 23.892 1.00 86.44 99 ALA A N 1
ATOM 845 C CA . ALA A 1 99 ? 0.949 10.485 23.386 1.00 86.44 99 ALA A CA 1
ATOM 846 C C . ALA A 1 99 ? -0.195 10.542 24.403 1.00 86.44 99 ALA A C 1
ATOM 848 O O . ALA A 1 99 ? -0.649 9.531 24.941 1.00 86.44 99 ALA A O 1
ATOM 849 N N . ARG A 1 100 ? -0.658 11.760 24.671 1.00 91.44 100 ARG A N 1
ATOM 850 C CA . ARG A 1 100 ? -1.895 12.013 25.402 1.00 91.44 100 ARG A CA 1
ATOM 851 C C . ARG A 1 100 ? -2.888 12.568 24.400 1.00 91.44 100 ARG A C 1
ATOM 853 O O . ARG A 1 100 ? -2.592 13.578 23.760 1.00 91.44 100 ARG A O 1
ATOM 860 N N . TYR A 1 101 ? -4.006 11.874 24.263 1.00 95.06 101 TYR A N 1
ATOM 861 C CA . TYR A 1 101 ? -5.134 12.303 23.451 1.00 95.06 101 TYR A CA 1
ATOM 862 C C . TYR A 1 101 ? -6.151 12.961 24.379 1.00 95.06 101 TYR A C 1
ATOM 864 O O . TYR A 1 101 ? -6.437 12.422 25.451 1.00 95.06 101 TYR A O 1
ATOM 872 N N . ALA A 1 102 ? -6.637 14.138 24.001 1.00 95.81 102 ALA A N 1
ATOM 873 C CA . ALA A 1 102 ? -7.637 14.871 24.768 1.00 95.81 102 ALA A CA 1
ATOM 874 C C . ALA A 1 102 ? -9.023 14.220 24.663 1.00 95.81 102 ALA A C 1
ATOM 876 O O . ALA A 1 102 ? -9.761 14.191 25.644 1.00 95.81 102 ALA A O 1
ATOM 877 N N . ASP A 1 103 ? -9.344 13.685 23.486 1.00 97.31 103 ASP A N 1
ATOM 878 C CA . ASP A 1 103 ? -10.647 13.124 23.151 1.00 97.31 103 ASP A CA 1
ATOM 879 C C . ASP A 1 103 ? -10.539 12.070 22.033 1.00 97.31 103 ASP A C 1
ATOM 881 O O . ASP A 1 103 ? -9.475 11.829 21.444 1.00 97.31 103 ASP A O 1
ATOM 885 N N . LYS A 1 104 ? -11.672 11.439 21.723 1.00 96.88 104 LYS A N 1
ATOM 886 C CA . LYS A 1 104 ? -11.827 10.501 20.607 1.00 96.88 104 LYS A CA 1
ATOM 887 C C . LYS A 1 104 ? -11.462 11.092 19.232 1.00 96.88 104 LYS A C 1
ATOM 889 O O . LYS A 1 104 ? -10.956 10.361 18.374 1.00 96.88 104 LYS A O 1
ATOM 894 N N . ALA A 1 105 ? -11.691 12.383 18.983 1.00 96.56 105 ALA A N 1
ATOM 895 C CA . ALA A 1 105 ? -11.377 13.006 17.694 1.00 96.56 105 ALA A CA 1
ATOM 896 C C . ALA A 1 105 ? -9.858 13.106 17.470 1.00 96.56 105 ALA A C 1
ATOM 898 O O . ALA A 1 105 ? -9.369 12.851 16.361 1.00 96.56 105 ALA A O 1
ATOM 899 N N . GLU A 1 106 ? -9.093 13.391 18.524 1.00 96.81 106 GLU A N 1
ATOM 900 C CA . GLU A 1 106 ? -7.636 13.328 18.487 1.00 96.81 106 GLU A CA 1
ATOM 901 C C . GLU A 1 106 ? -7.128 11.904 18.246 1.00 96.81 106 GLU A C 1
ATOM 903 O O . GLU A 1 106 ? -6.189 11.733 17.469 1.00 96.81 106 GLU A O 1
ATOM 908 N N . VAL A 1 107 ? -7.738 10.873 18.843 1.00 97.06 107 VAL A N 1
ATOM 909 C CA . VAL A 1 107 ? -7.361 9.476 18.546 1.00 97.06 107 VAL A CA 1
ATOM 910 C C . VAL A 1 107 ? -7.589 9.174 17.064 1.00 97.06 107 VAL A C 1
ATOM 912 O O . VAL A 1 107 ? -6.689 8.682 16.385 1.00 97.06 107 VAL A O 1
ATOM 915 N N . ASN A 1 108 ? -8.748 9.541 16.518 1.00 97.19 108 ASN A N 1
ATOM 916 C CA . ASN A 1 108 ? -9.051 9.321 15.104 1.00 97.19 108 ASN A CA 1
ATOM 917 C C . ASN A 1 108 ? -8.047 10.010 14.164 1.00 97.19 108 ASN A C 1
ATOM 919 O O . ASN A 1 108 ? -7.551 9.393 13.225 1.00 97.19 108 ASN A O 1
ATOM 923 N N . THR A 1 109 ? -7.718 11.276 14.415 1.00 94.50 109 THR A N 1
ATOM 924 C CA . THR A 1 109 ? -6.895 12.080 13.494 1.00 94.50 109 THR A CA 1
ATOM 925 C C . THR A 1 109 ? -5.389 11.917 13.712 1.00 94.50 109 THR A C 1
ATOM 927 O O . THR A 1 109 ? -4.615 11.888 12.754 1.00 94.50 109 THR A O 1
ATOM 930 N N . ARG A 1 110 ? -4.932 11.805 14.964 1.00 94.31 110 ARG A N 1
ATOM 931 C CA . ARG A 1 110 ? -3.500 11.753 15.307 1.00 94.31 110 ARG A CA 1
ATOM 932 C C . ARG A 1 110 ? -2.971 10.326 15.427 1.00 94.31 110 ARG A C 1
ATOM 934 O O . ARG A 1 110 ? -1.767 10.137 15.240 1.00 94.31 110 ARG A O 1
ATOM 941 N N . PHE A 1 111 ? -3.828 9.349 15.732 1.00 95.31 111 PHE A N 1
ATOM 942 C CA . PHE A 1 111 ? -3.458 7.933 15.794 1.00 95.31 111 PHE A CA 1
ATOM 943 C C . PHE A 1 111 ? -3.978 7.152 14.587 1.00 95.31 111 PHE A C 1
ATOM 945 O O . PHE A 1 111 ? -3.158 6.732 13.776 1.00 95.31 111 PHE A O 1
ATOM 952 N N . VAL A 1 112 ? -5.298 6.995 14.432 1.00 96.88 112 VAL A N 1
ATOM 953 C CA . VAL A 1 112 ? -5.878 6.075 13.433 1.00 96.88 112 VAL A CA 1
ATOM 954 C C . VAL A 1 112 ? -5.521 6.482 12.006 1.00 96.88 112 VAL A C 1
ATOM 956 O O . VAL A 1 112 ? -4.960 5.677 11.272 1.00 96.88 112 VAL A O 1
ATOM 959 N N . TYR A 1 113 ? -5.749 7.741 11.628 1.00 95.69 113 TYR A N 1
ATOM 960 C CA . TYR A 1 113 ? -5.412 8.219 10.285 1.00 95.69 113 TYR A CA 1
ATOM 961 C C . TYR A 1 113 ? -3.926 8.025 9.955 1.00 95.69 113 TYR A C 1
ATOM 963 O O . TYR A 1 113 ? -3.572 7.503 8.902 1.00 95.69 113 TYR A O 1
ATOM 971 N N . ARG A 1 114 ? -3.032 8.374 10.891 1.00 93.25 114 ARG A N 1
ATOM 972 C CA . ARG A 1 114 ? -1.588 8.169 10.702 1.00 93.25 114 ARG A CA 1
ATOM 973 C C . ARG A 1 114 ? -1.224 6.697 10.599 1.00 93.25 114 ARG A C 1
ATOM 975 O O . ARG A 1 114 ? -0.368 6.358 9.790 1.00 93.25 114 ARG A O 1
ATOM 982 N N . LEU A 1 115 ? -1.855 5.844 11.402 1.00 94.19 115 LEU A N 1
ATOM 983 C CA . LEU A 1 115 ? -1.649 4.406 11.331 1.00 94.19 115 LEU A CA 1
ATOM 984 C C . LEU A 1 115 ? -1.981 3.888 9.933 1.00 94.19 115 LEU A C 1
ATOM 986 O O . LEU A 1 115 ? -1.155 3.206 9.338 1.00 94.19 115 LEU A O 1
ATOM 990 N N . LEU A 1 116 ? -3.144 4.260 9.399 1.00 94.62 116 LEU A N 1
ATOM 991 C CA . LEU A 1 116 ? -3.575 3.836 8.070 1.00 94.62 116 LEU A CA 1
ATOM 992 C C . LEU A 1 116 ? -2.632 4.343 6.966 1.00 94.62 116 LEU A C 1
ATOM 994 O O . LEU A 1 116 ? -2.284 3.573 6.077 1.00 94.62 116 LEU A O 1
ATOM 998 N N . LEU A 1 117 ? -2.127 5.578 7.069 1.00 90.88 117 LEU A N 1
ATOM 999 C CA . LEU A 1 117 ? -1.108 6.090 6.144 1.00 90.88 117 LEU A CA 1
ATOM 1000 C C . LEU A 1 117 ? 0.205 5.295 6.206 1.00 90.88 117 LEU A C 1
ATOM 1002 O O . LEU A 1 117 ? 0.810 5.025 5.173 1.00 90.88 117 LEU A O 1
ATOM 1006 N N . TYR A 1 118 ? 0.666 4.908 7.399 1.00 89.50 118 TYR A N 1
ATOM 1007 C CA . TYR A 1 118 ? 1.884 4.096 7.543 1.00 89.50 118 TYR A CA 1
ATOM 1008 C C . TYR A 1 118 ? 1.702 2.643 7.108 1.00 89.50 118 TYR A C 1
ATOM 1010 O O . TYR A 1 118 ? 2.684 1.994 6.745 1.00 89.50 118 TYR A O 1
ATOM 1018 N N . LEU A 1 119 ? 0.468 2.151 7.164 1.00 89.69 119 LEU A N 1
ATOM 1019 C CA . LEU A 1 119 ? 0.041 0.900 6.550 1.00 89.69 119 LEU A CA 1
ATOM 1020 C C . LEU A 1 119 ? -0.251 1.066 5.052 1.00 89.69 119 LEU A C 1
ATOM 1022 O O . LEU A 1 119 ? -0.723 0.125 4.440 1.00 89.69 119 LEU A O 1
ATOM 1026 N N . GLU A 1 120 ? 0.021 2.239 4.477 1.00 90.25 120 GLU A N 1
ATOM 1027 C CA . GLU A 1 120 ? -0.063 2.525 3.043 1.00 90.25 120 GLU A CA 1
ATOM 1028 C C . GLU A 1 120 ? -1.466 2.355 2.435 1.00 90.25 120 GLU A C 1
ATOM 1030 O O . GLU A 1 120 ? -1.605 2.155 1.227 1.00 90.25 120 GLU A O 1
ATOM 1035 N N . TYR A 1 121 ? -2.523 2.493 3.243 1.00 91.81 121 TYR A N 1
ATOM 1036 C CA . TYR A 1 121 ? -3.879 2.602 2.708 1.00 91.81 121 TYR A CA 1
ATOM 1037 C C . TYR A 1 121 ? -4.008 3.899 1.901 1.00 91.81 121 TYR A C 1
ATOM 1039 O O . TYR A 1 121 ? -3.678 4.971 2.416 1.00 91.81 121 TYR A O 1
ATOM 1047 N N . PRO A 1 122 ? -4.501 3.845 0.652 1.00 91.88 122 PRO A N 1
ATOM 1048 C CA . PRO A 1 122 ? -4.683 5.051 -0.134 1.00 91.88 122 PRO A CA 1
ATOM 1049 C C . PRO A 1 122 ? -5.852 5.881 0.406 1.00 91.88 122 PRO A C 1
ATOM 1051 O O . PRO A 1 122 ? -6.871 5.333 0.827 1.00 91.88 122 PRO A O 1
ATOM 1054 N N . ASP A 1 123 ? -5.745 7.209 0.317 1.00 93.44 123 ASP A N 1
ATOM 1055 C CA . ASP A 1 123 ? -6.749 8.147 0.845 1.00 93.44 123 ASP A CA 1
ATOM 1056 C C . ASP A 1 123 ? -8.171 7.853 0.352 1.00 93.44 123 ASP A C 1
ATOM 1058 O O . ASP A 1 123 ? -9.126 7.917 1.120 1.00 93.44 123 ASP A O 1
ATOM 1062 N N . TYR A 1 124 ? -8.324 7.456 -0.914 1.00 93.69 124 TYR A N 1
ATOM 1063 C CA . TYR A 1 124 ? -9.632 7.135 -1.489 1.00 93.69 124 TYR A CA 1
ATOM 1064 C C . TYR A 1 124 ? -10.234 5.820 -0.966 1.00 93.69 124 TYR A C 1
ATOM 1066 O O . TYR A 1 124 ? -11.451 5.648 -1.052 1.00 93.69 124 TYR A O 1
ATOM 1074 N N . ALA A 1 125 ? -9.433 4.909 -0.404 1.00 94.44 125 ALA A N 1
ATOM 1075 C CA . ALA A 1 125 ? -9.919 3.687 0.242 1.00 94.44 125 ALA A CA 1
ATOM 1076 C C . ALA A 1 125 ? -10.349 3.916 1.696 1.00 94.44 125 ALA A C 1
ATOM 1078 O O . ALA A 1 125 ? -11.001 3.052 2.278 1.00 94.44 125 ALA A O 1
ATOM 1079 N N . MET A 1 126 ? -9.995 5.057 2.287 1.00 96.12 126 MET A N 1
ATOM 1080 C CA . MET A 1 126 ? -10.308 5.384 3.672 1.00 96.12 126 MET A CA 1
ATOM 1081 C C . MET A 1 126 ? -11.506 6.326 3.742 1.00 96.12 126 MET A C 1
ATOM 1083 O O . MET A 1 126 ? -11.618 7.288 2.984 1.00 96.12 126 MET A O 1
ATOM 1087 N N . GLU A 1 127 ? -12.407 6.075 4.682 1.00 96.88 127 GLU A N 1
ATOM 1088 C CA . GLU A 1 127 ? -13.547 6.946 4.933 1.00 96.88 127 GLU A CA 1
ATOM 1089 C C . GLU A 1 127 ? -13.747 7.137 6.431 1.00 96.88 127 GLU A C 1
ATOM 1091 O O . GLU A 1 127 ? -14.003 6.184 7.167 1.00 96.88 127 GLU A O 1
ATOM 1096 N N . GLN A 1 128 ? -13.610 8.380 6.885 1.00 97.25 128 GLN A N 1
ATOM 1097 C CA . GLN A 1 128 ? -13.840 8.753 8.274 1.00 97.25 128 GLN A CA 1
ATOM 1098 C C . GLN A 1 128 ? -15.316 9.095 8.492 1.00 97.25 128 GLN A C 1
ATOM 1100 O O . GLN A 1 128 ? -15.911 9.787 7.669 1.00 97.25 128 GLN A O 1
ATOM 1105 N N . ASN A 1 129 ? -15.883 8.684 9.629 1.00 96.19 129 ASN A N 1
ATOM 1106 C CA . ASN A 1 129 ? -17.298 8.878 9.967 1.00 96.19 129 ASN A CA 1
ATOM 1107 C C . ASN A 1 129 ? -18.239 8.330 8.880 1.00 96.19 129 ASN A C 1
ATOM 1109 O O . ASN A 1 129 ? -19.255 8.951 8.567 1.00 96.19 129 ASN A O 1
ATOM 1113 N N . ALA A 1 130 ? -17.878 7.188 8.289 1.00 94.75 130 ALA A N 1
ATOM 1114 C CA . ALA A 1 130 ? -18.596 6.616 7.162 1.00 94.75 130 ALA A CA 1
ATOM 1115 C C . ALA A 1 130 ? -20.042 6.276 7.574 1.00 94.75 130 ALA A C 1
ATOM 1117 O O . ALA A 1 130 ? -20.234 5.543 8.556 1.00 94.75 130 ALA A O 1
ATOM 1118 N N . PRO A 1 131 ? -21.058 6.793 6.861 1.00 94.12 131 PRO A N 1
ATOM 1119 C CA . PRO A 1 131 ? -22.438 6.407 7.093 1.00 94.12 131 PRO A CA 1
ATOM 1120 C C . PRO A 1 131 ? -22.643 4.966 6.625 1.00 94.12 131 PRO A C 1
ATOM 1122 O O . PRO A 1 131 ? -22.243 4.578 5.527 1.00 94.12 131 PRO A O 1
ATOM 1125 N N . VAL A 1 132 ? -23.273 4.156 7.466 1.00 91.81 132 VAL A N 1
ATOM 1126 C CA . VAL A 1 132 ? -23.569 2.755 7.185 1.00 91.81 132 VAL A CA 1
ATOM 1127 C C . VAL A 1 132 ? -25.005 2.444 7.574 1.00 91.81 132 VAL A C 1
ATOM 1129 O O . VAL A 1 132 ? -25.506 2.885 8.608 1.00 91.81 132 VAL A O 1
ATOM 1132 N N . ASN A 1 133 ? -25.671 1.652 6.742 1.00 89.94 133 ASN A N 1
ATOM 1133 C CA . ASN A 1 133 ? -27.012 1.169 7.029 1.00 89.94 133 ASN A CA 1
ATOM 1134 C C . ASN A 1 133 ? -26.911 -0.228 7.622 1.00 89.94 133 ASN A C 1
ATOM 1136 O O . ASN A 1 133 ? -26.584 -1.182 6.917 1.00 89.94 133 ASN A O 1
ATOM 1140 N N . ILE A 1 134 ? -27.199 -0.343 8.913 1.00 88.06 134 ILE A N 1
ATOM 1141 C CA . ILE A 1 134 ? -27.181 -1.617 9.619 1.00 88.06 134 ILE A CA 1
ATOM 1142 C C . ILE A 1 134 ? -28.609 -2.130 9.730 1.00 88.06 134 ILE A C 1
ATOM 1144 O O . ILE A 1 134 ? -29.527 -1.403 10.115 1.00 88.06 134 ILE A O 1
ATOM 1148 N N . ARG A 1 135 ? -28.801 -3.408 9.410 1.00 81.69 135 ARG A N 1
ATOM 1149 C CA . ARG A 1 135 ? -30.087 -4.068 9.606 1.00 81.69 135 ARG A CA 1
ATOM 1150 C C . ARG A 1 135 ? -30.265 -4.428 11.079 1.00 81.69 135 ARG A C 1
ATOM 1152 O O . ARG A 1 135 ? -29.563 -5.296 11.592 1.00 81.69 135 ARG A O 1
ATOM 1159 N N . ALA A 1 136 ? -31.230 -3.793 11.732 1.00 81.62 136 ALA A N 1
ATOM 1160 C CA . ALA A 1 136 ? -31.687 -4.146 13.067 1.00 81.62 136 ALA A CA 1
ATOM 1161 C C . ALA A 1 136 ? -33.079 -4.781 12.938 1.00 81.62 136 ALA A C 1
ATOM 1163 O O . ALA A 1 136 ? -34.072 -4.088 12.734 1.00 81.62 136 ALA A O 1
ATOM 1164 N N . ASP A 1 137 ? -33.145 -6.114 13.012 1.00 83.69 137 ASP A N 1
ATOM 1165 C CA . ASP A 1 137 ? -34.381 -6.886 12.814 1.00 83.69 137 ASP A CA 1
ATOM 1166 C C . ASP A 1 137 ? -35.016 -6.659 11.416 1.00 83.69 137 ASP A C 1
ATOM 1168 O O . ASP A 1 137 ? -34.442 -7.045 10.383 1.00 83.69 137 ASP A O 1
ATOM 1172 N N . LEU A 1 138 ? -36.191 -6.024 11.361 1.00 87.12 138 LEU A N 1
ATOM 1173 C CA . LEU A 1 138 ? -36.922 -5.719 10.129 1.00 87.12 138 LEU A CA 1
ATOM 1174 C C . LEU A 1 138 ? -36.696 -4.286 9.626 1.00 87.12 138 LEU A C 1
ATOM 1176 O O . LEU A 1 138 ? -37.222 -3.936 8.569 1.00 87.12 138 LEU A O 1
ATOM 1180 N N . THR A 1 139 ? -35.922 -3.463 10.339 1.00 87.81 139 THR A N 1
ATOM 1181 C CA . THR A 1 139 ? -35.663 -2.069 9.965 1.00 87.81 139 THR A CA 1
ATOM 1182 C C . THR A 1 139 ? -34.197 -1.840 9.607 1.00 87.81 139 THR A C 1
ATOM 1184 O O . THR A 1 139 ? -33.280 -2.484 10.120 1.00 87.81 139 THR A O 1
ATOM 1187 N N . MET A 1 140 ? -33.974 -0.913 8.676 1.00 88.25 140 MET A N 1
ATOM 1188 C CA . MET A 1 140 ? -32.644 -0.387 8.383 1.00 88.25 140 MET A CA 1
ATOM 1189 C C . MET A 1 140 ? -32.425 0.835 9.265 1.00 88.25 140 MET A C 1
ATOM 1191 O O . MET A 1 140 ? -33.254 1.745 9.276 1.00 88.25 140 MET A O 1
ATOM 1195 N N . VAL A 1 141 ? -31.328 0.834 10.013 1.00 90.31 141 VAL A N 1
ATOM 1196 C CA . VAL A 1 141 ? -30.921 1.945 10.869 1.00 90.31 141 VAL A CA 1
ATOM 1197 C C . VAL A 1 141 ? -29.652 2.541 10.285 1.00 90.31 141 VAL A C 1
ATOM 1199 O O . VAL A 1 141 ? -28.647 1.848 10.121 1.00 90.31 141 VAL A O 1
ATOM 1202 N N . GLU A 1 142 ? -29.707 3.830 9.977 1.00 91.75 142 GLU A N 1
ATOM 1203 C CA . GLU A 1 142 ? -28.528 4.588 9.582 1.00 91.75 142 GLU A CA 1
ATOM 1204 C C . GLU A 1 142 ? -27.683 4.884 10.825 1.00 91.75 142 GLU A C 1
ATOM 1206 O O . GLU A 1 142 ? -28.176 5.356 11.854 1.00 91.75 142 GLU A O 1
ATOM 1211 N N . THR A 1 143 ? -26.397 4.569 10.750 1.00 91.19 143 THR A N 1
ATOM 1212 C CA . THR A 1 143 ? -25.422 4.863 11.797 1.00 91.19 143 THR A CA 1
ATOM 1213 C C . THR A 1 143 ? -24.090 5.250 11.169 1.00 91.19 143 THR A C 1
ATOM 1215 O O . THR A 1 143 ? -23.937 5.222 9.953 1.00 91.19 143 THR A O 1
ATOM 1218 N N . THR A 1 144 ? -23.118 5.631 11.987 1.00 93.50 144 THR A N 1
ATOM 1219 C CA . THR A 1 144 ? -21.781 5.999 11.526 1.00 93.50 144 THR A CA 1
ATOM 1220 C C . THR A 1 144 ? -20.731 5.108 12.172 1.00 93.50 144 THR A C 1
ATOM 1222 O O . THR A 1 144 ? -20.810 4.754 13.354 1.00 93.50 144 THR A O 1
ATOM 1225 N N . VAL A 1 145 ? -19.726 4.736 11.385 1.00 94.69 145 VAL A N 1
ATOM 1226 C CA . VAL A 1 145 ? -18.505 4.090 11.880 1.00 94.69 145 VAL A CA 1
ATOM 1227 C C . VAL A 1 145 ? -17.349 5.077 11.827 1.00 94.69 145 VAL A C 1
ATOM 1229 O O . VAL A 1 145 ? -17.283 5.908 10.926 1.00 94.69 145 VAL A O 1
ATOM 1232 N N . ASP A 1 146 ? -16.439 5.007 12.800 1.00 96.94 146 ASP A N 1
ATOM 1233 C CA . ASP A 1 146 ? -15.384 6.020 12.936 1.00 96.94 146 ASP A CA 1
ATOM 1234 C C . ASP A 1 146 ? -14.439 6.015 11.732 1.00 96.94 146 ASP A C 1
ATOM 1236 O O . ASP A 1 146 ? -14.119 7.077 11.199 1.00 96.94 146 ASP A O 1
ATOM 1240 N N . TRP A 1 147 ? -14.050 4.823 11.278 1.00 97.81 147 TRP A N 1
ATOM 1241 C CA . TRP A 1 147 ? -13.289 4.617 10.051 1.00 97.81 147 TRP A CA 1
ATOM 1242 C C . TRP A 1 147 ? -13.761 3.366 9.334 1.00 97.81 147 TRP A C 1
ATOM 1244 O O . TRP A 1 147 ? -13.834 2.309 9.956 1.00 97.81 147 TRP A O 1
ATOM 1254 N N . LEU A 1 148 ? -14.004 3.477 8.033 1.00 97.06 148 LEU A N 1
ATOM 1255 C CA . LEU A 1 148 ? -14.268 2.369 7.128 1.00 97.06 148 LEU A CA 1
ATOM 1256 C C . LEU A 1 148 ? -13.183 2.333 6.054 1.00 97.06 148 LEU A C 1
ATOM 1258 O O . LEU A 1 148 ? -12.830 3.357 5.469 1.00 97.06 148 LEU A O 1
ATOM 1262 N N . ILE A 1 149 ? -12.641 1.148 5.821 1.00 96.38 149 ILE A N 1
ATOM 1263 C CA . ILE A 1 149 ? -11.596 0.888 4.847 1.00 96.38 149 ILE A CA 1
ATOM 1264 C C . ILE A 1 149 ? -12.191 -0.013 3.777 1.00 96.38 149 ILE A C 1
ATOM 1266 O O . ILE A 1 149 ? -12.747 -1.071 4.079 1.00 96.38 149 ILE A O 1
ATOM 1270 N N . TRP A 1 150 ? -12.052 0.401 2.527 1.00 94.81 150 TRP A N 1
ATOM 1271 C CA . TRP A 1 150 ? -12.579 -0.285 1.358 1.00 94.81 150 TRP A CA 1
ATOM 1272 C C . TRP A 1 150 ? -11.485 -1.090 0.654 1.00 94.81 150 TRP A C 1
ATOM 1274 O O . TRP A 1 150 ? -10.345 -0.642 0.543 1.00 94.81 150 TRP A O 1
ATOM 1284 N N . SER A 1 151 ? -11.838 -2.259 0.124 1.00 92.19 151 SER A N 1
ATOM 1285 C CA . SER A 1 151 ? -11.074 -2.858 -0.966 1.00 92.19 151 SER A CA 1
ATOM 1286 C C . SER A 1 151 ? -11.274 -2.026 -2.231 1.00 92.19 151 SER A C 1
ATOM 1288 O O . SER A 1 151 ? -12.360 -1.481 -2.465 1.00 92.19 151 SER A O 1
ATOM 1290 N N . VAL A 1 152 ? -10.221 -1.906 -3.037 1.00 89.50 152 VAL A N 1
ATOM 1291 C CA . VAL A 1 152 ? -10.208 -1.018 -4.202 1.00 89.50 152 VAL A CA 1
ATOM 1292 C C . VAL A 1 152 ? -9.643 -1.702 -5.437 1.00 89.50 152 VAL A C 1
ATOM 1294 O O . VAL A 1 152 ? -8.677 -2.447 -5.335 1.00 89.50 152 VAL A O 1
ATOM 1297 N N . ASN A 1 153 ? -10.225 -1.416 -6.601 1.00 86.94 153 ASN A N 1
ATOM 1298 C CA . ASN A 1 153 ? -9.649 -1.735 -7.908 1.00 86.94 153 ASN A CA 1
ATOM 1299 C C . ASN A 1 153 ? -9.336 -0.422 -8.631 1.00 86.94 153 ASN A C 1
ATOM 1301 O O . ASN A 1 153 ? -10.241 0.310 -9.038 1.00 86.94 153 ASN A O 1
ATOM 1305 N N . GLY A 1 154 ? -8.053 -0.068 -8.714 1.00 85.31 154 GLY A N 1
ATOM 1306 C CA . GLY A 1 154 ? -7.665 1.302 -9.040 1.00 85.31 154 GLY A CA 1
ATOM 1307 C C . GLY A 1 154 ? -8.218 2.272 -7.992 1.00 85.31 154 GLY A C 1
ATOM 1308 O O . GLY A 1 154 ? -7.848 2.188 -6.827 1.00 85.31 154 GLY A O 1
ATOM 1309 N N . THR A 1 155 ? -9.112 3.179 -8.393 1.00 88.56 155 THR A N 1
ATOM 1310 C CA . THR A 1 155 ? -9.777 4.146 -7.496 1.00 88.56 155 THR A CA 1
ATOM 1311 C C . THR A 1 155 ? -11.212 3.762 -7.120 1.00 88.56 155 THR A C 1
ATOM 1313 O O . THR A 1 155 ? -11.852 4.476 -6.348 1.00 88.56 155 THR A O 1
ATOM 1316 N N . GLU A 1 156 ? -11.740 2.662 -7.661 1.00 91.75 156 GLU A N 1
ATOM 1317 C CA . GLU A 1 156 ? -13.110 2.211 -7.413 1.00 91.75 156 GLU A CA 1
ATOM 1318 C C . GLU A 1 156 ? -13.191 1.402 -6.113 1.00 91.75 156 GLU A C 1
ATOM 1320 O O . GLU A 1 156 ? -12.423 0.462 -5.920 1.00 91.75 156 GLU A O 1
ATOM 1325 N N . ARG A 1 157 ? -14.133 1.750 -5.228 1.00 93.00 157 ARG A N 1
ATOM 1326 C CA . ARG A 1 157 ? -14.407 1.021 -3.979 1.00 93.00 157 ARG A CA 1
ATOM 1327 C C . ARG A 1 157 ? -15.307 -0.177 -4.266 1.00 93.00 157 ARG A C 1
ATOM 1329 O O . ARG A 1 157 ? -16.400 -0.000 -4.794 1.00 93.00 157 ARG A O 1
ATOM 1336 N N . LEU A 1 158 ? -14.867 -1.373 -3.885 1.00 91.12 158 LEU A N 1
ATOM 1337 C CA . LEU A 1 158 ? -15.584 -2.616 -4.175 1.00 91.12 158 LEU A CA 1
ATOM 1338 C C . LEU A 1 158 ? -16.397 -3.110 -2.978 1.00 91.12 158 LEU A C 1
ATOM 1340 O O . LEU A 1 158 ? -17.612 -3.269 -3.065 1.00 91.12 158 LEU A O 1
ATOM 1344 N N . ALA A 1 159 ? -15.725 -3.377 -1.860 1.00 92.62 159 ALA A N 1
ATOM 1345 C CA . ALA A 1 159 ? -16.345 -3.934 -0.666 1.00 92.62 159 ALA A CA 1
ATOM 1346 C C . ALA A 1 159 ? -15.658 -3.401 0.597 1.00 92.62 159 ALA A C 1
ATOM 1348 O O . ALA A 1 159 ? -14.470 -3.079 0.562 1.00 92.62 159 ALA A O 1
ATOM 1349 N N . PRO A 1 160 ? -16.367 -3.305 1.729 1.00 93.69 160 PRO A N 1
ATOM 1350 C CA . PRO A 1 160 ? -15.743 -2.901 2.975 1.00 93.69 160 PRO A CA 1
ATOM 1351 C C . PRO A 1 160 ? -14.805 -4.022 3.461 1.00 93.69 160 PRO A C 1
ATOM 1353 O O . PRO A 1 160 ? -15.201 -5.175 3.630 1.00 93.69 160 PRO A O 1
ATOM 1356 N N . LEU A 1 161 ? -13.532 -3.687 3.656 1.00 93.69 161 LEU A N 1
ATOM 1357 C CA . LEU A 1 161 ? -12.472 -4.611 4.065 1.00 93.69 161 LEU A CA 1
ATOM 1358 C C . LEU A 1 161 ? -12.332 -4.661 5.588 1.00 93.69 161 LEU A C 1
ATOM 1360 O O . LEU A 1 161 ? -12.161 -5.731 6.175 1.00 93.69 161 LEU A O 1
ATOM 1364 N N . MET A 1 162 ? -12.390 -3.491 6.216 1.00 95.12 162 MET A N 1
ATOM 1365 C CA . MET A 1 162 ? -12.200 -3.312 7.647 1.00 95.12 162 MET A CA 1
ATOM 1366 C C . MET A 1 162 ? -12.942 -2.074 8.117 1.00 95.12 162 MET A C 1
ATOM 1368 O O . MET A 1 162 ? -13.070 -1.111 7.370 1.00 95.12 162 MET A O 1
ATOM 1372 N N . PHE A 1 163 ? -13.333 -2.043 9.385 1.00 95.31 163 PHE A N 1
ATOM 1373 C CA . PHE A 1 163 ? -13.589 -0.774 10.055 1.00 95.31 163 PHE A CA 1
ATOM 1374 C C . PHE A 1 163 ? -12.801 -0.679 11.371 1.00 95.31 163 PHE A C 1
ATOM 1376 O O . PHE A 1 163 ? -12.410 -1.695 11.950 1.00 95.31 163 PHE A O 1
ATOM 1383 N N . ILE A 1 164 ? -12.552 0.539 11.844 1.00 97.69 164 ILE A N 1
ATOM 1384 C CA . ILE A 1 164 ? -11.916 0.791 13.142 1.00 97.69 164 ILE A CA 1
ATOM 1385 C C . ILE A 1 164 ? -12.920 1.526 14.023 1.00 97.69 164 ILE A C 1
ATOM 1387 O O . ILE A 1 164 ? -13.462 2.560 13.634 1.00 97.69 164 ILE A O 1
ATOM 1391 N N . TYR A 1 165 ? -13.170 0.971 15.205 1.00 97.62 165 TYR A N 1
ATOM 1392 C CA . TYR A 1 165 ? -13.948 1.577 16.270 1.00 97.62 165 TYR A CA 1
ATOM 1393 C C . TYR A 1 165 ? -13.023 2.295 17.245 1.00 97.62 165 TYR A C 1
ATOM 1395 O O . TYR A 1 165 ? -12.084 1.706 17.786 1.00 97.62 165 TYR A O 1
ATOM 1403 N N . THR A 1 166 ? -13.316 3.557 17.514 1.00 98.00 166 THR A N 1
ATOM 1404 C CA . THR A 1 166 ? -12.530 4.362 18.439 1.00 98.00 166 THR A CA 1
ATOM 1405 C C . THR A 1 166 ? -13.350 4.651 19.686 1.00 98.00 166 THR A C 1
ATOM 1407 O O . THR A 1 166 ? -14.491 5.113 19.604 1.00 98.00 166 THR A O 1
ATOM 1410 N N . VAL A 1 167 ? -12.765 4.411 20.855 1.00 97.62 167 VAL A N 1
ATOM 1411 C CA . VAL A 1 167 ? -13.333 4.809 22.150 1.00 97.62 167 VAL A CA 1
ATOM 1412 C C . VAL A 1 167 ? -12.538 5.973 22.744 1.00 97.62 167 VAL A C 1
ATOM 1414 O O . VAL A 1 167 ? -11.472 6.336 22.242 1.00 97.62 167 VAL A O 1
ATOM 1417 N N . GLU A 1 168 ? -13.068 6.592 23.798 1.00 97.56 168 GLU A N 1
ATOM 1418 C CA . GLU A 1 168 ? -12.387 7.700 24.475 1.00 97.56 168 GLU A CA 1
ATOM 1419 C C . GLU A 1 168 ? -11.027 7.261 25.064 1.00 97.56 168 GLU A C 1
ATOM 1421 O O . GLU A 1 168 ? -10.917 6.139 25.564 1.00 97.56 168 GLU A O 1
ATOM 1426 N N . PRO A 1 169 ? -9.994 8.128 25.094 1.00 95.31 169 PRO A N 1
ATOM 1427 C CA . PRO A 1 169 ? -8.631 7.765 25.518 1.00 95.31 169 PRO A CA 1
ATOM 1428 C C . PRO A 1 169 ? -8.492 7.201 26.941 1.00 95.31 169 PRO A C 1
ATOM 1430 O O . PRO A 1 169 ? -7.497 6.544 27.261 1.00 95.31 169 PRO A O 1
ATOM 1433 N N . GLY A 1 170 ? -9.456 7.506 27.814 1.00 94.00 170 GLY A N 1
ATOM 1434 C CA . GLY A 1 170 ? -9.524 7.024 29.196 1.00 94.00 170 GLY A CA 1
ATOM 1435 C C . GLY A 1 170 ? -10.441 5.819 29.404 1.00 94.00 170 GLY A C 1
ATOM 1436 O O . GLY A 1 170 ? -10.541 5.342 30.529 1.00 94.00 170 GLY A O 1
ATOM 1437 N N . VAL A 1 171 ? -11.121 5.353 28.354 1.00 96.50 171 VAL A N 1
ATOM 1438 C CA . VAL A 1 171 ? -12.013 4.192 28.406 1.00 96.50 171 VAL A CA 1
ATOM 1439 C C . VAL A 1 171 ? -11.219 2.945 28.038 1.00 96.50 171 VAL A C 1
ATOM 1441 O O . VAL A 1 171 ? -10.524 2.908 27.017 1.00 96.50 171 VAL A O 1
ATOM 1444 N N . ASP A 1 172 ? -11.309 1.927 28.888 1.00 96.50 172 ASP A N 1
ATOM 1445 C CA . ASP A 1 172 ? -10.685 0.636 28.637 1.00 96.50 172 ASP A CA 1
ATOM 1446 C C . ASP A 1 172 ? -11.419 -0.122 27.526 1.00 96.50 172 ASP A C 1
ATOM 1448 O O . ASP A 1 172 ? -12.631 -0.010 27.348 1.00 96.50 172 ASP A O 1
ATOM 1452 N N . ILE A 1 173 ? -10.660 -0.905 26.760 1.00 97.44 173 ILE A N 1
ATOM 1453 C CA . ILE A 1 173 ? -11.216 -1.796 25.739 1.00 97.44 173 ILE A CA 1
ATOM 1454 C C . ILE A 1 173 ? -11.616 -3.097 26.438 1.00 97.44 173 ILE A C 1
ATOM 1456 O O . ILE A 1 173 ? -10.782 -3.988 26.628 1.00 97.44 173 ILE A O 1
ATOM 1460 N N . ASP A 1 174 ? -12.870 -3.151 26.872 1.00 96.56 174 ASP A N 1
ATOM 1461 C CA . ASP A 1 174 ? -13.496 -4.281 27.554 1.00 96.56 174 ASP A CA 1
ATOM 1462 C C . ASP A 1 174 ? -14.437 -5.072 26.624 1.00 96.56 174 ASP A C 1
ATOM 1464 O O . ASP A 1 174 ? -14.577 -4.775 25.432 1.00 96.56 174 ASP A O 1
ATOM 1468 N N . ASP A 1 175 ? -15.103 -6.087 27.175 1.00 95.12 175 ASP A N 1
ATOM 1469 C CA . ASP A 1 175 ? -16.042 -6.931 26.429 1.00 95.12 175 ASP A CA 1
ATOM 1470 C C . ASP A 1 175 ? -17.232 -6.137 25.868 1.00 95.12 175 ASP A C 1
ATOM 1472 O O . ASP A 1 175 ? -17.780 -6.499 24.828 1.00 95.12 175 ASP A O 1
ATOM 1476 N N . VAL A 1 176 ? -17.623 -5.030 26.511 1.00 95.38 176 VAL A N 1
ATOM 1477 C CA . VAL A 1 176 ? -18.721 -4.176 26.038 1.00 95.38 176 VAL A CA 1
ATOM 1478 C C . VAL A 1 176 ? -18.286 -3.401 24.799 1.00 95.38 176 VAL A C 1
ATOM 1480 O O . VAL A 1 176 ? -19.008 -3.393 23.798 1.00 95.38 176 VAL A O 1
ATOM 1483 N N . ALA A 1 177 ? -17.101 -2.786 24.825 1.00 95.56 177 ALA A N 1
ATOM 1484 C CA . ALA A 1 177 ? -16.535 -2.098 23.668 1.00 95.56 177 ALA A CA 1
ATOM 1485 C C . ALA A 1 177 ? -16.323 -3.061 22.488 1.00 95.56 177 ALA A C 1
ATOM 1487 O O . ALA A 1 177 ? -16.656 -2.728 21.346 1.00 95.56 177 ALA A O 1
ATOM 1488 N N . LEU A 1 178 ? -15.830 -4.273 22.762 1.00 95.75 178 LEU A N 1
ATOM 1489 C CA . LEU A 1 178 ? -15.649 -5.313 21.749 1.00 95.75 178 LEU A CA 1
ATOM 1490 C C . LEU A 1 178 ? -16.985 -5.807 21.182 1.00 95.75 178 LEU A C 1
ATOM 1492 O O . LEU A 1 178 ? -17.100 -5.933 19.965 1.00 95.75 178 LEU A O 1
ATOM 1496 N N . ALA A 1 179 ? -18.010 -6.016 22.013 1.00 93.25 179 ALA A N 1
ATOM 1497 C CA . ALA A 1 179 ? -19.341 -6.422 21.558 1.00 93.25 179 ALA A CA 1
ATOM 1498 C C . ALA A 1 179 ? -20.025 -5.340 20.703 1.00 93.25 179 ALA A C 1
ATOM 1500 O O . ALA A 1 179 ? -20.680 -5.648 19.704 1.00 93.25 179 ALA A O 1
ATOM 1501 N N . GLN A 1 180 ? -19.848 -4.060 21.050 1.00 92.38 180 GLN A N 1
ATOM 1502 C CA . GLN A 1 180 ? -20.325 -2.946 20.227 1.00 92.38 180 GLN A CA 1
ATOM 1503 C C . GLN A 1 180 ? -19.626 -2.914 18.867 1.00 92.38 180 GLN A C 1
ATOM 1505 O O . GLN A 1 180 ? -20.288 -2.748 17.839 1.00 92.38 180 GLN A O 1
ATOM 1510 N N . ALA A 1 181 ? -18.303 -3.093 18.852 1.00 94.44 181 ALA A N 1
ATOM 1511 C CA . ALA A 1 181 ? -17.540 -3.152 17.616 1.00 94.44 181 ALA A CA 1
ATOM 1512 C C . ALA A 1 181 ? -17.938 -4.366 16.762 1.00 94.44 181 ALA A C 1
ATOM 1514 O O . ALA A 1 181 ? -18.182 -4.201 15.571 1.00 94.44 181 ALA A O 1
ATOM 1515 N N . HIS A 1 182 ? -18.108 -5.543 17.369 1.00 93.25 182 HIS A N 1
ATOM 1516 C CA . HIS A 1 182 ? -18.594 -6.752 16.703 1.00 93.25 182 HIS A CA 1
ATOM 1517 C C . HIS A 1 182 ? -19.947 -6.527 16.021 1.00 93.25 182 HIS A C 1
ATOM 1519 O O . HIS A 1 182 ? -20.104 -6.800 14.833 1.00 93.25 182 HIS A O 1
ATOM 1525 N N . SER A 1 183 ? -20.922 -5.983 16.755 1.00 90.25 183 SER A N 1
ATOM 1526 C CA . SER A 1 183 ? -22.268 -5.729 16.228 1.00 90.25 183 SER A CA 1
ATOM 1527 C C . SER A 1 183 ? -22.236 -4.813 14.998 1.00 90.25 183 SER A C 1
ATOM 1529 O O . SER A 1 183 ? -22.922 -5.057 14.002 1.00 90.25 183 SER A O 1
ATOM 1531 N N . ARG A 1 184 ? -21.364 -3.797 15.014 1.00 91.69 184 ARG A N 1
ATOM 1532 C CA . ARG A 1 184 ? -21.144 -2.920 13.857 1.00 91.69 184 ARG A CA 1
ATOM 1533 C C . ARG A 1 184 ? -20.408 -3.629 12.727 1.00 91.69 184 ARG A C 1
ATOM 1535 O O . ARG A 1 184 ? -20.814 -3.475 11.582 1.00 91.69 184 ARG A O 1
ATOM 1542 N N . ALA A 1 185 ? -19.390 -4.433 13.036 1.00 92.69 185 ALA A N 1
ATOM 1543 C CA . ALA A 1 185 ? -18.666 -5.236 12.051 1.00 92.69 185 ALA A CA 1
ATOM 1544 C C . ALA A 1 185 ? -19.637 -6.105 11.246 1.00 92.69 185 ALA A C 1
ATOM 1546 O O . ALA A 1 185 ? -19.633 -6.085 10.016 1.00 92.69 185 ALA A O 1
ATOM 1547 N N . TYR A 1 186 ? -20.515 -6.802 11.970 1.00 90.88 186 TYR A N 1
ATOM 1548 C CA . TYR A 1 186 ? -21.566 -7.637 11.413 1.00 90.88 186 TYR A CA 1
ATOM 1549 C C . TYR A 1 186 ? -22.541 -6.831 10.556 1.00 90.88 186 TYR A C 1
ATOM 1551 O O . TYR A 1 186 ? -22.829 -7.212 9.425 1.00 90.88 186 TYR A O 1
ATOM 1559 N N . GLY A 1 187 ? -23.009 -5.692 11.072 1.00 90.12 187 GLY A N 1
ATOM 1560 C CA . GLY A 1 187 ? -23.937 -4.816 10.366 1.00 90.12 187 GLY A CA 1
ATOM 1561 C C . GLY A 1 187 ? -23.392 -4.259 9.051 1.00 90.12 187 GLY A C 1
ATOM 1562 O O . GLY A 1 187 ? -24.137 -4.148 8.082 1.00 90.12 187 GLY A O 1
ATOM 1563 N N . VAL A 1 188 ? -22.098 -3.933 9.014 1.00 92.25 188 VAL A N 1
ATOM 1564 C CA . VAL A 1 188 ? -21.406 -3.431 7.816 1.00 92.25 188 VAL A CA 1
ATOM 1565 C C . VAL A 1 188 ? -20.980 -4.571 6.883 1.00 92.25 188 VAL A C 1
ATOM 1567 O O . VAL A 1 188 ? -20.782 -4.352 5.691 1.00 92.25 188 VAL A O 1
ATOM 1570 N N . GLY A 1 189 ? -20.860 -5.796 7.399 1.00 92.12 189 GLY A N 1
ATOM 1571 C CA . GLY A 1 189 ? -20.392 -6.952 6.638 1.00 92.12 189 GLY A CA 1
ATOM 1572 C C . GLY A 1 189 ? -18.876 -6.974 6.434 1.00 92.12 189 GLY A C 1
ATOM 1573 O O . GLY A 1 189 ? -18.407 -7.483 5.418 1.00 92.12 189 GLY A O 1
ATOM 1574 N N . VAL A 1 190 ? -18.100 -6.426 7.377 1.00 93.19 190 VAL A N 1
ATOM 1575 C CA . VAL A 1 190 ? -16.630 -6.479 7.315 1.00 93.19 190 VAL A CA 1
ATOM 1576 C C . VAL A 1 190 ? -16.072 -7.755 7.960 1.00 93.19 190 VAL A C 1
ATOM 1578 O O . VAL A 1 190 ? -16.512 -8.153 9.039 1.00 93.19 190 VAL A O 1
ATOM 1581 N N . PRO A 1 191 ? -15.047 -8.386 7.363 1.00 92.38 191 PRO A N 1
ATOM 1582 C CA . PRO A 1 191 ? -14.411 -9.576 7.931 1.00 92.38 191 PRO A CA 1
ATOM 1583 C C . PRO A 1 191 ? -13.436 -9.270 9.080 1.00 92.38 191 PRO A C 1
ATOM 1585 O O . PRO A 1 191 ? -13.090 -10.169 9.850 1.00 92.38 191 PRO A O 1
ATOM 1588 N N . VAL A 1 192 ? -12.951 -8.031 9.183 1.00 95.31 192 VAL A N 1
ATOM 1589 C CA . VAL A 1 192 ? -11.964 -7.604 10.182 1.00 95.31 192 VAL A CA 1
ATOM 1590 C C . VAL A 1 192 ? -12.408 -6.285 10.796 1.00 95.31 192 VAL A C 1
ATOM 1592 O O . VAL A 1 192 ? -12.909 -5.406 10.096 1.00 95.31 192 VAL A O 1
ATOM 1595 N N . TYR A 1 193 ? -12.196 -6.120 12.096 1.00 96.31 193 TYR A N 1
ATOM 1596 C CA . TYR A 1 193 ? -12.389 -4.835 12.751 1.00 96.31 193 TYR A CA 1
ATOM 1597 C C . TYR A 1 193 ? -11.317 -4.563 13.801 1.00 96.31 193 TYR A C 1
ATOM 1599 O O . TYR A 1 193 ? -10.785 -5.479 14.429 1.00 96.31 193 TYR A O 1
ATOM 1607 N N . GLY A 1 194 ? -10.989 -3.286 13.972 1.00 97.38 194 GLY A N 1
ATOM 1608 C CA . GLY A 1 194 ? -10.094 -2.803 15.018 1.00 97.38 194 GLY A CA 1
ATOM 1609 C C . GLY A 1 194 ? -10.862 -2.054 16.100 1.00 97.38 194 GLY A C 1
ATOM 1610 O O . GLY A 1 194 ? -11.847 -1.385 15.803 1.00 97.38 194 GLY A O 1
ATOM 1611 N N . VAL A 1 195 ? -10.395 -2.115 17.342 1.00 98.19 195 VAL A N 1
ATOM 1612 C CA . VAL A 1 195 ? -10.839 -1.253 18.440 1.00 98.19 195 VAL A CA 1
ATOM 1613 C C . VAL A 1 195 ? -9.627 -0.567 19.049 1.00 98.19 195 VAL A C 1
ATOM 1615 O O . VAL A 1 195 ? -8.612 -1.213 19.314 1.00 98.19 195 VAL A O 1
ATOM 1618 N N . THR A 1 196 ? -9.703 0.745 19.261 1.00 98.12 196 THR A N 1
ATOM 1619 C CA . THR A 1 196 ? -8.598 1.507 19.848 1.00 98.12 196 THR A CA 1
ATOM 1620 C C . THR A 1 196 ? -9.071 2.669 20.711 1.00 98.12 196 THR A C 1
ATOM 1622 O O . THR A 1 196 ? -10.098 3.290 20.454 1.00 98.12 196 THR A O 1
ATOM 1625 N N . ASN A 1 197 ? -8.274 2.987 21.725 1.00 97.25 197 ASN A N 1
ATOM 1626 C CA . ASN A 1 197 ? -8.369 4.216 22.516 1.00 97.25 197 ASN A CA 1
ATOM 1627 C C . ASN A 1 197 ? -7.097 5.080 22.375 1.00 97.25 197 ASN A C 1
ATOM 1629 O O . ASN A 1 197 ? -6.831 5.967 23.182 1.00 97.25 197 ASN A O 1
ATOM 1633 N N . GLY A 1 198 ? -6.242 4.769 21.394 1.00 95.31 198 GLY A N 1
ATOM 1634 C CA . GLY A 1 198 ? -4.937 5.402 21.193 1.00 95.31 198 GLY A CA 1
ATOM 1635 C C . GLY A 1 198 ? -3.825 4.899 22.125 1.00 95.31 198 GLY A C 1
ATOM 1636 O O . GLY A 1 198 ? -2.659 5.201 21.885 1.00 95.31 198 GLY A O 1
ATOM 1637 N N . ARG A 1 199 ? -4.138 4.104 23.159 1.00 94.81 199 ARG A N 1
ATOM 1638 C CA . ARG A 1 199 ? -3.153 3.501 24.083 1.00 94.81 199 ARG A CA 1
ATOM 1639 C C . ARG A 1 199 ? -3.051 1.987 23.936 1.00 94.81 199 ARG A C 1
ATOM 1641 O O . ARG A 1 199 ? -1.967 1.434 24.105 1.00 94.81 199 ARG A O 1
ATOM 1648 N N . ARG A 1 200 ? -4.158 1.328 23.605 1.00 95.75 200 ARG A N 1
ATOM 1649 C CA . ARG A 1 200 ? -4.271 -0.097 23.288 1.00 95.75 200 ARG A CA 1
ATOM 1650 C C . ARG A 1 200 ? -4.983 -0.241 21.951 1.00 95.75 200 ARG A C 1
ATOM 1652 O O . ARG A 1 200 ? -5.847 0.569 21.619 1.00 95.75 200 ARG A O 1
ATOM 1659 N N . MET A 1 201 ? -4.606 -1.259 21.195 1.00 96.75 201 MET A N 1
ATOM 1660 C CA . MET A 1 201 ? -5.256 -1.636 19.953 1.00 96.75 201 MET A CA 1
ATOM 1661 C C . MET A 1 201 ? -5.575 -3.123 19.994 1.00 96.75 201 MET A C 1
ATOM 1663 O O . MET A 1 201 ? -4.709 -3.940 20.308 1.00 96.75 201 MET A O 1
ATOM 1667 N N . VAL A 1 202 ? -6.820 -3.447 19.665 1.00 97.94 202 VAL A N 1
ATOM 1668 C CA . VAL A 1 202 ? -7.300 -4.817 19.518 1.00 97.94 202 VAL A CA 1
ATOM 1669 C C . VAL A 1 202 ? -7.787 -4.986 18.086 1.00 97.94 202 VAL A C 1
ATOM 1671 O O . VAL A 1 202 ? -8.584 -4.180 17.617 1.00 97.94 202 VAL A O 1
ATOM 1674 N N . VAL A 1 203 ? -7.303 -5.999 17.376 1.00 97.44 203 VAL A N 1
ATOM 1675 C CA . VAL A 1 203 ? -7.773 -6.367 16.036 1.00 97.44 203 VAL A CA 1
ATOM 1676 C C . VAL A 1 203 ? -8.424 -7.732 16.124 1.00 97.44 203 VAL A C 1
ATOM 1678 O O . VAL A 1 203 ? -7.824 -8.690 16.617 1.00 97.44 203 VAL A O 1
ATOM 1681 N N . CYS A 1 204 ? -9.644 -7.822 15.617 1.00 96.62 204 CYS A N 1
ATOM 1682 C CA . CYS A 1 204 ? -10.451 -9.026 15.630 1.00 96.62 204 CYS A CA 1
ATOM 1683 C C . CYS A 1 204 ? -10.822 -9.432 14.207 1.00 96.62 204 CYS A C 1
ATOM 1685 O O . CYS A 1 204 ? -11.072 -8.592 13.341 1.00 96.62 204 CYS A O 1
ATOM 1687 N N . ARG A 1 205 ? -10.914 -10.742 13.983 1.00 93.75 205 ARG A N 1
ATOM 1688 C CA . ARG A 1 205 ? -11.597 -11.301 12.816 1.00 93.75 205 ARG A CA 1
ATOM 1689 C C . ARG A 1 205 ? -12.994 -11.720 13.212 1.00 93.75 205 ARG A C 1
ATOM 1691 O O . ARG A 1 205 ? -13.156 -12.488 14.164 1.00 93.75 205 ARG A O 1
ATOM 1698 N N . TYR A 1 206 ? -13.949 -11.232 12.436 1.00 86.69 206 TYR A N 1
ATOM 1699 C CA . TYR A 1 206 ? -15.341 -11.605 12.559 1.00 86.69 206 TYR A CA 1
ATOM 1700 C C . TYR A 1 206 ? -15.515 -13.100 12.253 1.00 86.69 206 TYR A C 1
ATOM 1702 O O . TYR A 1 206 ? -15.048 -13.600 11.225 1.00 86.69 206 TYR A O 1
ATOM 1710 N N . ASP A 1 207 ? -16.194 -13.807 13.152 1.00 85.00 207 ASP A N 1
ATOM 1711 C CA . ASP A 1 207 ? -16.653 -15.187 12.976 1.00 85.00 207 ASP A CA 1
ATOM 1712 C C . ASP A 1 207 ? -18.040 -15.297 13.629 1.00 85.00 207 ASP A C 1
ATOM 1714 O O . ASP A 1 207 ? -18.262 -14.811 14.737 1.00 85.00 207 ASP A O 1
ATOM 1718 N N . VAL A 1 208 ? -18.987 -15.932 12.932 1.00 78.81 208 VAL A N 1
ATOM 1719 C CA . VAL A 1 208 ? -20.402 -16.044 13.337 1.00 78.81 208 VAL A CA 1
ATOM 1720 C C . VAL A 1 208 ? -20.558 -16.663 14.730 1.00 78.81 208 VAL A C 1
ATOM 1722 O O . VAL A 1 208 ? -21.540 -16.395 15.417 1.00 78.81 208 VAL A O 1
ATOM 1725 N N . ARG A 1 209 ? -19.623 -17.528 15.143 1.00 81.31 209 ARG A N 1
ATOM 1726 C CA . ARG A 1 209 ? -19.698 -18.216 16.440 1.00 81.31 209 ARG A CA 1
ATOM 1727 C C . ARG A 1 209 ? -19.031 -17.435 17.559 1.00 81.31 209 ARG A C 1
ATOM 1729 O O . ARG A 1 209 ? -19.570 -17.379 18.659 1.00 81.31 209 ARG A O 1
ATOM 1736 N N . GLN A 1 210 ? -17.836 -16.925 17.292 1.00 82.25 210 GLN A N 1
ATOM 1737 C CA . GLN A 1 210 ? -17.021 -16.224 18.271 1.00 82.25 210 GLN A CA 1
ATOM 1738 C C . GLN A 1 210 ? -15.885 -15.504 17.557 1.00 82.25 210 GLN A C 1
ATOM 1740 O O . GLN A 1 210 ? -15.076 -16.153 16.889 1.00 82.25 210 GLN A O 1
ATOM 1745 N N . ASP A 1 211 ? -15.782 -14.194 17.763 1.00 88.69 211 ASP A N 1
ATOM 1746 C CA . ASP A 1 211 ? -14.673 -13.423 17.216 1.00 88.69 211 ASP A CA 1
ATOM 1747 C C . ASP A 1 211 ? -13.332 -13.960 17.695 1.00 88.69 211 ASP A C 1
ATOM 1749 O O . ASP A 1 211 ? -13.151 -14.376 18.844 1.00 88.69 211 ASP A O 1
ATOM 1753 N N . ARG A 1 212 ? -12.355 -13.900 16.797 1.00 93.56 212 ARG A N 1
ATOM 1754 C CA . ARG A 1 212 ? -10.978 -14.248 17.127 1.00 93.56 212 ARG A CA 1
ATOM 1755 C C . ARG A 1 212 ? -10.189 -12.969 17.271 1.00 93.56 212 ARG A C 1
ATOM 1757 O O . ARG A 1 212 ? -9.971 -12.276 16.278 1.00 93.56 212 ARG A O 1
ATOM 1764 N N . ILE A 1 213 ? -9.721 -12.700 18.484 1.00 95.94 213 ILE A N 1
ATOM 1765 C CA . ILE A 1 213 ? -8.694 -11.688 18.715 1.00 95.94 213 ILE A CA 1
ATOM 1766 C C . ILE A 1 213 ? -7.437 -12.149 17.976 1.00 95.94 213 ILE A C 1
ATOM 1768 O O . ILE A 1 213 ? -6.943 -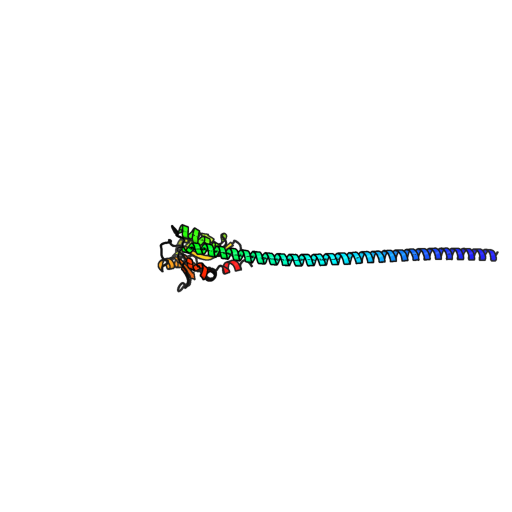13.258 18.187 1.00 95.94 213 ILE A O 1
ATOM 1772 N N . ARG A 1 214 ? -6.975 -11.320 17.047 1.00 95.94 214 ARG A N 1
ATOM 1773 C CA . ARG A 1 214 ? -5.785 -11.560 16.227 1.00 95.94 214 ARG A CA 1
ATOM 1774 C C . ARG A 1 214 ? -4.598 -10.773 16.737 1.00 95.94 214 ARG A C 1
ATOM 1776 O O . ARG A 1 214 ? -3.501 -11.300 16.754 1.00 95.94 214 ARG A O 1
ATOM 1783 N N . LEU A 1 215 ? -4.855 -9.554 17.193 1.00 97.00 215 LEU A N 1
ATOM 1784 C CA . LEU A 1 215 ? -3.873 -8.692 17.819 1.00 97.00 215 LEU A CA 1
ATOM 1785 C C . LEU A 1 215 ? -4.514 -8.063 19.050 1.00 97.00 215 LEU A C 1
ATOM 1787 O O . LEU A 1 215 ? -5.624 -7.548 18.969 1.00 97.00 215 LEU A O 1
ATOM 1791 N N . ASP A 1 216 ? -3.812 -8.074 20.172 1.00 97.31 216 ASP A N 1
ATOM 1792 C CA . ASP A 1 216 ? -4.183 -7.322 21.365 1.00 97.31 216 ASP A CA 1
ATOM 1793 C C . ASP A 1 216 ? -2.909 -6.798 22.004 1.00 97.31 216 ASP A C 1
ATOM 1795 O O . ASP A 1 216 ? -2.081 -7.561 22.506 1.00 97.31 216 ASP A O 1
ATOM 1799 N N . THR A 1 217 ? -2.701 -5.490 21.902 1.00 95.81 217 THR A N 1
ATOM 1800 C CA . THR A 1 217 ? -1.426 -4.913 22.291 1.00 95.81 217 THR A CA 1
ATOM 1801 C C . THR A 1 217 ? -1.537 -3.463 22.712 1.00 95.81 217 THR A C 1
ATOM 1803 O O . THR A 1 217 ? -2.416 -2.709 22.286 1.00 95.81 217 THR A O 1
ATOM 1806 N N . LEU A 1 218 ? -0.596 -3.049 23.552 1.00 94.56 218 LEU A N 1
ATOM 1807 C CA . LEU A 1 218 ? -0.374 -1.641 23.822 1.00 94.56 218 LEU A CA 1
ATOM 1808 C C . LEU A 1 218 ? 0.260 -0.981 22.595 1.00 94.56 218 LEU A C 1
ATOM 1810 O O . LEU A 1 218 ? 1.098 -1.557 21.906 1.00 94.56 218 LEU A O 1
ATOM 1814 N N . VAL A 1 219 ? -0.108 0.268 22.337 1.00 91.88 219 VAL A N 1
ATOM 1815 C CA . VAL A 1 219 ? 0.337 1.010 21.153 1.00 91.88 219 VAL A CA 1
ATOM 1816 C C . VAL A 1 219 ? 1.862 1.197 21.123 1.00 91.88 219 VAL A C 1
ATOM 1818 O O . VAL A 1 219 ? 2.467 1.199 20.053 1.00 91.88 219 VAL A O 1
ATOM 1821 N N . ASN A 1 220 ? 2.514 1.276 22.287 1.00 89.44 220 ASN A N 1
ATOM 1822 C CA . ASN A 1 220 ? 3.977 1.324 22.390 1.00 89.44 220 ASN A CA 1
ATOM 1823 C C . ASN A 1 220 ? 4.675 0.029 21.928 1.00 89.44 220 ASN A C 1
ATOM 1825 O O . ASN A 1 220 ? 5.871 0.066 21.646 1.00 89.44 220 ASN A O 1
ATOM 1829 N N . ASN A 1 221 ? 3.944 -1.083 21.824 1.00 91.88 221 ASN A N 1
ATOM 1830 C CA . ASN A 1 221 ? 4.459 -2.367 21.358 1.00 91.88 221 ASN A CA 1
ATOM 1831 C C . ASN A 1 221 ? 4.228 -2.598 19.855 1.00 91.88 221 ASN A C 1
ATOM 1833 O O . ASN A 1 221 ? 4.824 -3.517 19.295 1.00 91.88 221 ASN A O 1
ATOM 1837 N N . LEU A 1 222 ? 3.435 -1.754 19.177 1.00 90.06 222 LEU A N 1
ATOM 1838 C CA . LEU A 1 222 ? 3.203 -1.859 17.729 1.00 90.06 222 LEU A CA 1
ATOM 1839 C C . LEU A 1 222 ? 4.484 -1.908 16.874 1.00 90.06 222 LEU A C 1
ATOM 1841 O O . LEU A 1 222 ? 4.464 -2.629 15.882 1.00 90.06 222 LEU A O 1
ATOM 1845 N N . PRO A 1 223 ? 5.613 -1.244 17.213 1.00 86.94 223 PRO A N 1
ATOM 1846 C CA . PRO A 1 223 ? 6.855 -1.377 16.438 1.00 86.94 223 PRO A CA 1
ATOM 1847 C C . PRO A 1 223 ? 7.370 -2.805 16.318 1.00 86.94 223 PRO A C 1
ATOM 1849 O O . PRO A 1 223 ? 8.007 -3.147 15.326 1.00 86.94 223 PRO A O 1
ATOM 1852 N N . PHE A 1 224 ? 7.131 -3.617 17.346 1.00 88.69 224 PHE A N 1
ATOM 1853 C CA . PHE A 1 224 ? 7.597 -4.998 17.418 1.00 88.69 224 PHE A CA 1
ATOM 1854 C C . PHE A 1 224 ? 6.602 -5.976 16.792 1.00 88.69 224 PHE A C 1
ATOM 1856 O O . PHE A 1 224 ? 6.977 -7.098 16.476 1.00 88.69 224 PHE A O 1
ATOM 1863 N N . LEU A 1 225 ? 5.354 -5.539 16.606 1.00 92.06 225 LEU A N 1
ATOM 1864 C CA . LEU A 1 225 ? 4.246 -6.319 16.053 1.00 92.06 225 LEU A CA 1
ATOM 1865 C C . LEU A 1 225 ? 3.788 -5.751 14.704 1.00 92.06 225 LEU A C 1
ATOM 1867 O O . LEU A 1 225 ? 2.649 -5.953 14.299 1.00 92.06 225 LEU A O 1
ATOM 1871 N N . TRP A 1 226 ? 4.649 -4.988 14.024 1.00 89.69 226 TRP A N 1
ATOM 1872 C CA . TRP A 1 226 ? 4.266 -4.268 12.812 1.00 89.69 226 TRP A CA 1
ATOM 1873 C C . TRP A 1 226 ? 3.862 -5.222 11.689 1.00 89.69 226 TRP A C 1
ATOM 1875 O O . TRP A 1 226 ? 2.818 -5.033 11.076 1.00 89.69 226 TRP A O 1
ATOM 1885 N N . ASP A 1 227 ? 4.650 -6.273 11.465 1.00 89.62 227 ASP A N 1
ATOM 1886 C CA . ASP A 1 227 ? 4.370 -7.262 10.420 1.00 89.62 227 ASP A CA 1
ATOM 1887 C C . ASP A 1 227 ? 3.059 -8.016 10.704 1.00 89.62 227 ASP A C 1
ATOM 1889 O O . ASP A 1 227 ? 2.251 -8.229 9.803 1.00 89.62 227 ASP A O 1
ATOM 1893 N N . GLU A 1 228 ? 2.798 -8.337 11.974 1.00 92.81 228 GLU A N 1
ATOM 1894 C CA . GLU A 1 228 ? 1.536 -8.942 12.413 1.00 92.81 228 GLU A CA 1
ATOM 1895 C C . GLU A 1 228 ? 0.355 -7.980 12.216 1.00 92.81 228 GLU A C 1
ATOM 1897 O O . GLU A 1 228 ? -0.693 -8.376 11.713 1.00 92.81 228 GLU A O 1
ATOM 1902 N N . LEU A 1 229 ? 0.526 -6.693 12.534 1.00 92.56 229 LEU A N 1
ATOM 1903 C CA . LEU A 1 229 ? -0.490 -5.668 12.303 1.00 92.56 229 LEU A CA 1
ATOM 1904 C C . LEU A 1 229 ? -0.817 -5.519 10.811 1.00 92.56 229 LEU A C 1
ATOM 1906 O O . LEU A 1 229 ? -1.993 -5.480 10.457 1.00 92.56 229 LEU A O 1
ATOM 1910 N N . VAL A 1 230 ? 0.196 -5.462 9.941 1.00 90.56 230 VAL A N 1
ATOM 1911 C CA . VAL A 1 230 ? 0.027 -5.396 8.477 1.00 90.56 230 VAL A CA 1
ATOM 1912 C C . VAL A 1 230 ? -0.763 -6.608 7.979 1.00 90.56 230 VAL A C 1
ATOM 1914 O O . VAL A 1 230 ? -1.765 -6.450 7.274 1.00 90.56 230 VAL A O 1
ATOM 1917 N N . GLN A 1 231 ? -0.360 -7.808 8.407 1.00 90.75 231 GLN A N 1
ATOM 1918 C CA . GLN A 1 231 ? -1.005 -9.063 8.035 1.00 90.75 231 GLN A CA 1
ATOM 1919 C C . GLN A 1 231 ? -2.467 -9.116 8.496 1.00 90.75 231 GLN A C 1
ATOM 1921 O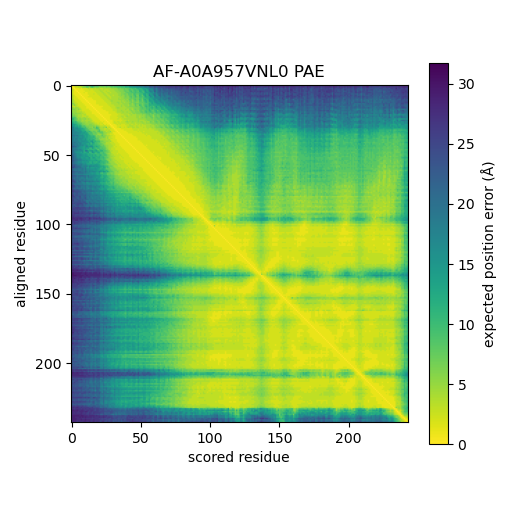 O . GLN A 1 231 ? -3.356 -9.527 7.746 1.00 90.75 231 GLN A O 1
ATOM 1926 N N . GLU A 1 232 ? -2.734 -8.725 9.741 1.00 92.00 232 GLU A N 1
ATOM 1927 C CA . GLU A 1 232 ? -4.072 -8.817 10.319 1.00 92.00 232 GLU A CA 1
ATOM 1928 C C . GLU A 1 232 ? -5.001 -7.717 9.838 1.00 92.00 232 GLU A C 1
ATOM 1930 O O . GLU A 1 232 ? -6.198 -7.967 9.692 1.00 92.00 232 GLU A O 1
ATOM 1935 N N . MET A 1 233 ? -4.467 -6.537 9.516 1.00 89.69 233 MET A N 1
ATOM 1936 C CA . MET A 1 233 ? -5.263 -5.488 8.900 1.00 89.69 233 MET A CA 1
ATOM 1937 C C . MET A 1 233 ? -5.541 -5.739 7.412 1.00 89.69 233 MET A C 1
ATOM 1939 O O . MET A 1 233 ? -6.445 -5.128 6.853 1.00 89.69 233 MET A O 1
ATOM 1943 N N . GLY A 1 234 ? -4.860 -6.709 6.795 1.00 76.56 234 GLY A N 1
ATOM 1944 C CA . GLY A 1 234 ? -5.186 -7.186 5.454 1.00 76.56 234 GLY A CA 1
ATOM 1945 C C . GLY A 1 234 ? -4.700 -6.266 4.339 1.00 76.56 234 GLY A C 1
ATOM 1946 O O . GLY A 1 234 ? -5.319 -6.250 3.277 1.00 76.56 234 GLY A O 1
ATOM 1947 N N . TYR A 1 235 ? -3.599 -5.540 4.561 1.00 67.00 235 TYR A N 1
ATOM 1948 C CA . TYR A 1 235 ? -2.994 -4.677 3.543 1.00 67.00 235 TYR A CA 1
ATOM 1949 C C . TYR A 1 235 ? -2.693 -5.433 2.239 1.00 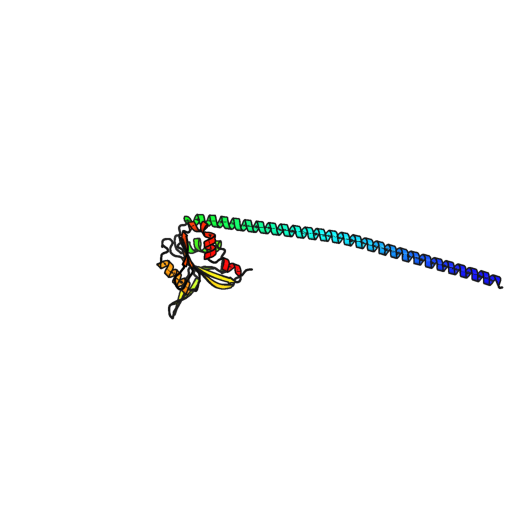67.00 235 TYR A C 1
ATOM 1951 O O . TYR A 1 235 ? -3.015 -4.950 1.155 1.00 67.00 235 TYR A O 1
ATOM 1959 N N . ASP A 1 236 ? -2.193 -6.667 2.348 1.00 66.56 236 ASP A N 1
ATOM 1960 C CA . ASP A 1 236 ? -1.871 -7.525 1.199 1.00 66.56 236 ASP A CA 1
ATOM 1961 C C . ASP A 1 236 ? -3.068 -7.723 0.247 1.00 66.56 236 ASP A C 1
ATOM 1963 O O . ASP A 1 236 ? -2.897 -7.943 -0.946 1.00 66.56 236 ASP A O 1
ATOM 1967 N N . ARG A 1 237 ? -4.304 -7.578 0.748 1.00 61.12 237 ARG A N 1
ATOM 1968 C CA . ARG A 1 237 ? -5.540 -7.736 -0.037 1.00 61.12 237 ARG A CA 1
ATOM 1969 C C . ARG A 1 237 ? -5.927 -6.500 -0.851 1.00 61.12 237 ARG A C 1
ATOM 1971 O O . ARG A 1 237 ? -6.877 -6.575 -1.624 1.00 61.12 237 ARG A O 1
ATOM 1978 N N . ILE A 1 238 ? -5.249 -5.370 -0.656 1.00 61.06 238 ILE A N 1
ATOM 1979 C CA . ILE A 1 238 ? -5.443 -4.150 -1.453 1.00 61.06 238 ILE A CA 1
ATOM 1980 C C . ILE A 1 238 ? -4.503 -4.130 -2.661 1.00 61.06 238 ILE A C 1
ATOM 1982 O O . ILE A 1 238 ? -4.879 -3.633 -3.720 1.00 61.06 238 ILE A O 1
ATOM 1986 N N . VAL A 1 239 ? -3.298 -4.686 -2.518 1.00 52.22 239 VAL A N 1
ATOM 1987 C CA . VAL A 1 239 ? -2.233 -4.589 -3.530 1.00 52.22 239 VAL A CA 1
ATOM 1988 C C . VAL A 1 239 ? -2.381 -5.628 -4.651 1.00 52.22 239 VAL A C 1
ATOM 1990 O O . VAL A 1 239 ? -1.954 -5.367 -5.774 1.00 52.22 239 VAL A O 1
ATOM 1993 N N . ASP A 1 240 ? -3.089 -6.739 -4.413 1.00 48.72 240 ASP A N 1
ATOM 1994 C CA . ASP A 1 240 ? -3.361 -7.782 -5.423 1.00 48.72 240 ASP A CA 1
ATOM 1995 C C . ASP A 1 240 ? -4.210 -7.311 -6.631 1.00 48.72 240 ASP A C 1
ATOM 1997 O O . ASP A 1 240 ? -4.436 -8.079 -7.563 1.00 48.72 240 ASP A O 1
ATOM 2001 N N . LEU A 1 241 ? -4.672 -6.054 -6.658 1.00 42.44 241 LEU A N 1
ATOM 2002 C CA . LEU A 1 241 ? -5.413 -5.457 -7.781 1.00 42.44 241 LEU A CA 1
ATOM 2003 C C . LEU A 1 241 ? -4.591 -4.441 -8.601 1.00 42.44 241 LEU A C 1
ATOM 2005 O O . LEU A 1 241 ? -5.148 -3.778 -9.475 1.00 42.44 241 LEU A O 1
ATOM 2009 N N . GLN A 1 242 ? -3.286 -4.291 -8.332 1.00 40.59 242 GLN A N 1
ATOM 2010 C CA . GLN A 1 242 ? -2.399 -3.359 -9.056 1.00 40.59 242 GLN A CA 1
ATOM 2011 C C . GLN A 1 242 ? -1.278 -4.023 -9.877 1.00 40.59 242 GLN A C 1
ATOM 2013 O O . GLN A 1 242 ? -0.513 -3.308 -10.531 1.00 40.59 242 GLN A O 1
ATOM 2018 N N . MET A 1 243 ? -1.188 -5.355 -9.881 1.00 38.09 243 MET A N 1
ATOM 2019 C CA . MET A 1 243 ? -0.341 -6.128 -10.803 1.00 38.09 243 MET A CA 1
ATOM 2020 C C . MET A 1 243 ? -1.182 -6.842 -11.857 1.00 38.09 243 MET A C 1
ATOM 2022 O O . MET A 1 243 ? -0.679 -6.961 -12.997 1.00 38.09 243 MET A O 1
#

pLDDT: mean 89.69, std 9.62, range [38.09, 98.19]